Protein AF-A0A535XXQ3-F1 (afdb_monomer)

Secondary structure (DSSP, 8-state):
-------SS-PPP-PPTT-EEEE-S-TTTTT---TTSPPPPHHHHHHHHHHHHHHHHTTT--SEEEEESS--HHHHHHHHH-TTSBHHHHHHHHSPTTEEEEEEE-SSSTT-EEEEEEETT-SSEEEEEEE-TT-BTT--PPPP--PPPPP-EEEEESPTTEEEE-SS--EEEEESS--B--STTTEEEEETTEEEPEEEEEETTTTEEEEEESSPPPTT-EEEEEE-TTSB-TT-PBPPPEEEEEEEPPPEEEEEEEEEEE-SEEEEEEEE-TT--EEEEEEEEESS-EEEEEEEEE--TT--S-EEEE-SSTTTT-EEE--TTEEE-

Solvent-accessible surface area (backbone atoms only — not comparable to full-atom values): 17678 Å² total; per-residue (Å²): 126,77,68,80,77,87,61,98,67,92,65,87,88,70,68,45,76,21,34,70,49,74,43,54,62,30,46,60,48,29,19,30,55,63,95,95,53,76,59,46,50,73,70,52,16,53,38,43,37,38,56,66,33,41,56,42,37,34,81,51,33,22,49,34,27,40,29,23,44,51,82,47,63,67,60,54,50,46,55,72,72,39,55,87,46,25,47,43,56,55,51,60,74,66,56,55,90,78,50,49,73,49,80,44,75,32,75,72,43,88,88,24,31,32,38,44,24,32,32,92,89,48,74,32,28,45,31,28,40,37,34,46,45,80,44,36,57,70,55,75,66,82,73,56,81,66,59,83,82,54,40,44,81,76,42,61,35,72,42,74,71,37,64,66,34,37,31,54,49,70,36,33,42,25,37,74,46,55,66,45,59,80,31,61,90,22,50,37,44,24,48,82,94,45,75,52,66,50,50,55,49,74,41,73,94,68,19,30,37,41,39,34,59,77,58,63,48,64,59,63,34,62,35,37,41,40,36,34,50,60,23,18,30,91,89,63,29,44,22,54,69,44,71,46,35,31,23,22,28,65,64,45,79,38,87,75,61,36,42,35,34,33,52,53,45,75,49,55,23,34,34,62,48,95,78,26,50,80,75,44,77,47,76,49,73,38,94,49,66,48,70,36,38,24,38,32,38,29,68,51,46,83,42,77,40,44,29,35,37,22,69,38,72,100,40,46,77,16,33,33,67,70,48,94,60,49,46,83,89

Sequence (329 aa):
GSAQRTYCAGGPITPAPGWVMIYANACYAPGASEPGTTAATSTQALQRVSYYSRKALSPLNASGYFATDHGAAPLVHELLTSSGKTYGAIYAAHVPSGVTVAEYAHQFISGDRVKLGHRSTDPYFTYAFAGDPSRTFGSVGTTPTSGPLPPVVIGRSPAPGSTGQTMTPAVSARFSENVTGVSTGSMVLRRGSTVVAATVSFTSSTSTAVLRPVAPLAPAATYTVALSGRIRDAAGNPLPWTSWSFTTARSESYNPARSLGFAAGTYTGYRFSSTGAVLAKRPYSLTRSSSAPTSKRSAVTGQTGGWYYVTSGVWAGYWIREAPAIVLR

Structure (mmCIF, N/CA/C/O backbone):
data_AF-A0A535XXQ3-F1
#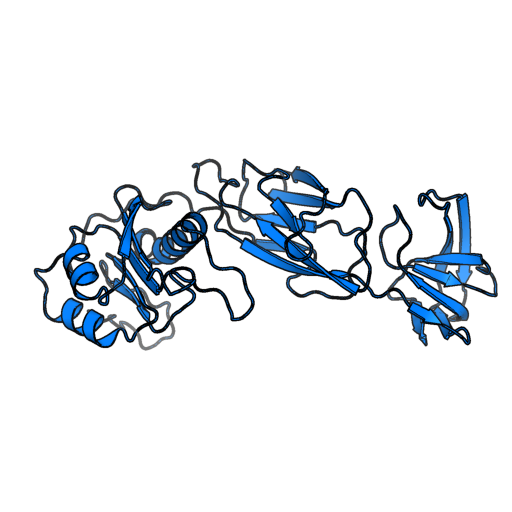
_entry.id   AF-A0A535XXQ3-F1
#
loop_
_atom_site.group_PDB
_atom_site.id
_atom_site.type_symbol
_atom_site.label_atom_id
_atom_site.label_alt_id
_atom_site.label_comp_id
_atom_site.label_asym_id
_atom_site.label_entity_id
_atom_site.label_seq_id
_atom_site.pdbx_PDB_ins_code
_atom_site.Cartn_x
_atom_site.Cartn_y
_atom_site.Cartn_z
_atom_site.occupancy
_atom_site.B_iso_or_equiv
_atom_site.auth_seq_id
_atom_site.auth_comp_id
_atom_site.auth_asym_id
_atom_site.auth_atom_id
_atom_site.pdbx_PDB_model_num
ATOM 1 N N . GLY A 1 1 ? -5.995 10.109 35.122 1.00 39.06 1 GLY A N 1
ATOM 2 C CA . GLY A 1 1 ? -5.357 10.264 36.440 1.00 39.06 1 GLY A CA 1
ATOM 3 C C . GLY A 1 1 ? -3.870 10.033 36.291 1.00 39.06 1 GLY A C 1
ATOM 4 O O . GLY A 1 1 ? -3.494 9.159 35.526 1.00 39.06 1 GLY A O 1
ATOM 5 N N . SER A 1 2 ? -3.078 10.887 36.935 1.00 36.44 2 SER A N 1
ATOM 6 C CA . SER A 1 2 ? -1.609 11.001 36.969 1.00 36.44 2 SER A CA 1
ATOM 7 C C . SER A 1 2 ? -0.780 9.762 36.599 1.00 36.44 2 SER A C 1
ATOM 9 O O . SER A 1 2 ? -0.881 8.718 37.238 1.00 36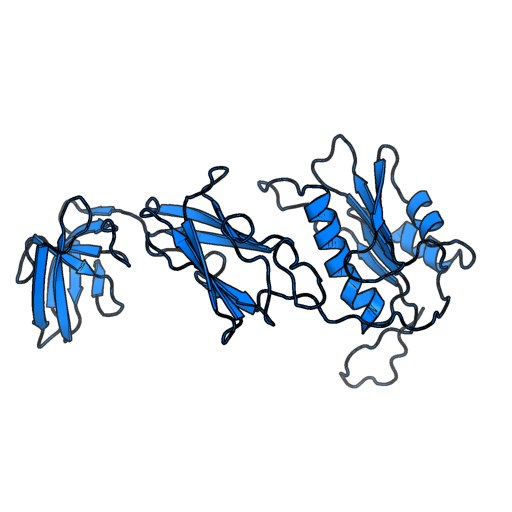.44 2 SER A O 1
ATOM 11 N N . ALA A 1 3 ? 0.145 9.933 35.650 1.00 40.81 3 ALA A N 1
ATOM 12 C CA . ALA A 1 3 ? 1.330 9.088 35.569 1.00 40.81 3 ALA A CA 1
ATOM 13 C C . ALA A 1 3 ? 2.174 9.321 36.830 1.00 40.81 3 ALA A C 1
ATOM 15 O O . ALA A 1 3 ? 2.601 10.448 37.092 1.00 40.81 3 ALA A O 1
ATOM 16 N N . GLN A 1 4 ? 2.414 8.275 37.615 1.00 41.00 4 GLN A N 1
ATOM 17 C CA . GLN A 1 4 ? 3.397 8.336 38.685 1.00 41.00 4 GLN A CA 1
ATOM 18 C C . GLN A 1 4 ? 4.782 8.282 38.028 1.00 41.00 4 GLN A C 1
ATOM 20 O O . GLN A 1 4 ? 5.214 7.243 37.529 1.00 41.00 4 GLN A O 1
ATOM 25 N N . ARG A 1 5 ? 5.479 9.424 37.972 1.00 39.91 5 ARG A N 1
ATOM 26 C CA . ARG A 1 5 ? 6.929 9.422 37.761 1.00 39.91 5 ARG A CA 1
ATOM 27 C C . ARG A 1 5 ? 7.549 8.832 39.018 1.00 39.91 5 ARG A C 1
ATOM 29 O O . ARG A 1 5 ? 7.715 9.552 39.995 1.00 39.91 5 ARG A O 1
ATOM 36 N N . THR A 1 6 ? 7.904 7.553 39.004 1.00 40.38 6 THR A N 1
ATOM 37 C CA . THR A 1 6 ? 8.744 7.026 40.088 1.00 40.38 6 THR A CA 1
ATOM 38 C C . THR A 1 6 ? 10.205 7.441 39.902 1.00 40.38 6 THR A C 1
ATOM 40 O O . THR A 1 6 ? 10.937 7.484 40.878 1.00 40.38 6 THR A O 1
ATOM 43 N N . TYR A 1 7 ? 10.647 7.842 38.700 1.00 42.47 7 TYR A N 1
ATOM 44 C CA . TYR A 1 7 ? 12.046 8.223 38.492 1.00 42.47 7 TYR A CA 1
ATOM 45 C C . TYR A 1 7 ? 12.225 9.342 37.461 1.00 42.47 7 TYR A C 1
ATOM 47 O O . TYR A 1 7 ? 11.727 9.269 36.340 1.00 42.47 7 TYR A O 1
ATOM 55 N N . CYS A 1 8 ? 13.021 10.354 37.816 1.00 42.22 8 CYS A N 1
ATOM 56 C CA . CYS A 1 8 ? 13.561 11.365 36.898 1.00 42.22 8 CYS A CA 1
ATOM 57 C C . CYS A 1 8 ? 14.602 10.799 35.901 1.00 42.22 8 CYS A C 1
ATOM 59 O O . CYS A 1 8 ? 15.239 11.564 35.186 1.00 42.22 8 CYS A O 1
ATOM 61 N N . ALA A 1 9 ? 14.774 9.476 35.828 1.00 44.16 9 ALA A N 1
ATOM 62 C CA . ALA A 1 9 ? 15.776 8.798 35.014 1.00 44.16 9 ALA A CA 1
ATOM 63 C C . ALA A 1 9 ? 15.125 8.056 33.833 1.00 44.16 9 ALA A C 1
ATOM 65 O O . ALA A 1 9 ? 14.888 6.860 33.919 1.00 44.16 9 ALA A O 1
ATOM 66 N N . GLY A 1 10 ? 14.788 8.778 32.757 1.00 47.09 10 GLY A N 1
ATOM 67 C CA . GLY A 1 10 ? 14.738 8.287 31.362 1.00 47.09 10 GLY A CA 1
ATOM 68 C C . GLY A 1 10 ? 14.047 6.957 30.993 1.00 47.09 10 GLY A C 1
ATOM 69 O O . GLY A 1 10 ? 14.287 6.470 29.892 1.00 47.09 10 GLY A O 1
ATOM 70 N N . GLY A 1 11 ? 13.231 6.345 31.854 1.00 54.78 11 GLY A N 1
ATOM 71 C CA . GLY A 1 11 ? 12.594 5.049 31.599 1.00 54.78 11 GLY A CA 1
ATOM 72 C C . GLY A 1 11 ? 11.319 5.129 30.741 1.00 54.78 11 GLY A C 1
ATOM 73 O O . GLY A 1 11 ? 10.750 6.211 30.570 1.00 54.78 11 GLY A O 1
ATOM 74 N N . PRO A 1 12 ? 10.830 3.987 30.214 1.00 56.94 12 PRO A N 1
ATOM 75 C CA . PRO A 1 12 ? 9.569 3.939 29.483 1.00 56.94 12 PRO A CA 1
ATOM 76 C C . PRO A 1 12 ? 8.395 4.371 30.373 1.00 56.94 12 PRO A C 1
ATOM 78 O O . PRO A 1 12 ? 8.208 3.866 31.480 1.00 56.94 12 PRO A O 1
ATOM 81 N N . ILE A 1 13 ? 7.577 5.299 29.871 1.00 57.69 13 ILE A N 1
ATOM 82 C CA . ILE A 1 13 ? 6.347 5.736 30.539 1.00 57.69 13 ILE A CA 1
ATOM 83 C C . ILE A 1 13 ? 5.337 4.589 30.474 1.00 57.69 13 ILE A C 1
ATOM 85 O O . ILE A 1 13 ? 4.902 4.210 29.387 1.00 57.69 13 ILE A O 1
ATOM 89 N N . THR A 1 14 ? 4.946 4.064 31.634 1.00 67.06 14 THR A N 1
ATOM 90 C CA . THR A 1 14 ? 3.854 3.089 31.745 1.00 67.06 14 THR A CA 1
ATOM 91 C C . THR A 1 14 ? 2.615 3.812 32.276 1.00 67.06 14 THR A C 1
ATOM 93 O O . THR A 1 14 ? 2.657 4.327 33.396 1.00 67.06 14 THR A O 1
ATOM 96 N N . PRO A 1 15 ? 1.531 3.930 31.489 1.00 72.44 15 PRO A N 1
ATOM 97 C CA . PRO A 1 15 ? 0.291 4.540 31.957 1.00 72.44 15 PRO A CA 1
ATOM 98 C C . PRO A 1 15 ? -0.311 3.774 33.142 1.00 72.44 15 PRO A C 1
ATOM 100 O O . PRO A 1 15 ? -0.156 2.558 33.247 1.00 72.44 15 PRO A O 1
ATOM 103 N N . ALA A 1 16 ? -1.040 4.476 34.013 1.00 71.94 16 ALA A N 1
ATOM 104 C CA . ALA A 1 16 ? -1.812 3.823 35.067 1.00 71.94 16 ALA A CA 1
ATOM 105 C C . ALA A 1 16 ? -2.885 2.896 34.454 1.00 71.94 16 ALA A C 1
ATOM 107 O O . ALA A 1 16 ? -3.474 3.266 33.435 1.00 71.94 16 ALA A O 1
ATOM 108 N N . PRO A 1 17 ? -3.184 1.729 35.056 1.00 70.88 17 PRO A N 1
ATOM 109 C CA . PRO A 1 17 ? -4.275 0.868 34.606 1.00 70.88 17 PRO A CA 1
ATOM 110 C C . PRO A 1 17 ? -5.587 1.635 34.428 1.00 70.88 17 PRO A C 1
ATOM 112 O O . PRO A 1 17 ? -5.928 2.501 35.233 1.00 70.88 17 PRO A O 1
ATOM 115 N N . GLY A 1 18 ? -6.330 1.320 33.369 1.00 76.00 18 GLY A N 1
ATOM 116 C CA . GLY A 1 18 ? -7.612 1.959 33.092 1.00 76.00 18 GLY A CA 1
ATOM 117 C C . GLY A 1 18 ? -7.506 3.410 32.616 1.00 76.00 18 GLY A C 1
ATOM 118 O O . GLY A 1 18 ? -8.516 4.112 32.619 1.00 76.00 18 GLY A O 1
ATOM 119 N N . TRP A 1 19 ? -6.331 3.871 32.180 1.00 84.56 19 TRP A N 1
ATOM 120 C CA . TRP A 1 19 ? -6.175 5.161 31.503 1.00 84.56 19 TRP A CA 1
ATOM 121 C C . TRP A 1 19 ? -7.026 5.262 30.226 1.00 84.56 19 TRP A C 1
ATOM 123 O O . TRP A 1 19 ? -7.498 4.262 29.692 1.00 84.56 19 TRP A O 1
ATOM 133 N N . VAL A 1 20 ? -7.216 6.479 29.718 1.00 88.56 20 VAL A N 1
ATOM 134 C CA . VAL A 1 20 ? -7.936 6.731 28.462 1.00 88.56 20 VAL A CA 1
ATOM 135 C C . VAL A 1 20 ? -6.992 7.375 27.460 1.00 88.56 20 VAL A C 1
ATOM 137 O O . VAL A 1 20 ? -6.312 8.349 27.787 1.00 88.56 20 VAL A O 1
ATOM 140 N N . MET A 1 21 ? -6.962 6.843 26.239 1.00 89.31 21 MET A N 1
ATOM 141 C CA . MET A 1 21 ? -6.267 7.460 25.112 1.00 89.31 21 MET A CA 1
ATOM 142 C C . MET A 1 21 ? -7.197 8.457 24.431 1.00 89.31 21 MET A C 1
ATOM 144 O O . MET A 1 21 ? -8.311 8.103 24.053 1.00 89.31 21 MET A O 1
ATOM 148 N N . ILE A 1 22 ? -6.729 9.685 24.223 1.00 89.38 22 ILE A N 1
ATOM 149 C CA . ILE A 1 22 ? -7.468 10.699 23.471 1.00 89.38 22 ILE A CA 1
ATOM 150 C C . ILE A 1 22 ? -6.572 11.203 22.351 1.00 89.38 22 ILE A C 1
ATOM 152 O O . ILE A 1 22 ? -5.487 11.731 22.592 1.00 89.38 22 ILE A O 1
ATOM 156 N N . TYR A 1 23 ? -7.032 11.031 21.120 1.00 86.06 23 TYR A N 1
ATOM 157 C CA . TYR A 1 23 ? -6.383 11.529 19.921 1.00 86.06 23 TYR A CA 1
ATOM 158 C C . TYR A 1 23 ? -7.165 12.756 19.428 1.00 86.06 23 TYR A C 1
ATOM 160 O O . TYR A 1 23 ? -8.232 12.630 18.829 1.00 86.06 23 TYR A O 1
ATOM 168 N N . ALA A 1 24 ? -6.678 13.946 19.782 1.00 82.50 24 ALA A N 1
ATOM 169 C CA . ALA A 1 24 ? -7.366 15.223 19.574 1.00 82.50 24 ALA A CA 1
ATOM 170 C C . ALA A 1 24 ? -6.881 15.956 18.317 1.00 82.50 24 ALA A C 1
ATOM 172 O O . ALA A 1 24 ? -5.721 15.801 17.934 1.00 82.50 24 ALA A O 1
ATOM 173 N N . ASN A 1 25 ? -7.742 16.798 17.729 1.00 72.44 25 ASN A N 1
ATOM 174 C CA . ASN A 1 25 ? -7.469 17.572 16.506 1.00 72.44 25 ASN A CA 1
ATOM 175 C C . ASN A 1 25 ? -6.889 16.717 15.377 1.00 72.44 25 ASN A C 1
ATOM 177 O O . ASN A 1 25 ? -5.982 17.121 14.646 1.00 72.44 25 ASN A O 1
ATOM 181 N N . ALA A 1 26 ? -7.372 15.486 15.285 1.00 64.12 26 ALA A N 1
ATOM 182 C CA . ALA A 1 26 ? -6.724 14.466 14.502 1.00 64.12 26 ALA A CA 1
ATOM 183 C C . ALA A 1 26 ? -7.667 13.901 13.458 1.00 64.12 26 ALA A C 1
ATOM 185 O O . ALA A 1 26 ? -8.275 12.842 13.632 1.00 64.12 26 ALA A O 1
ATOM 186 N N . CYS A 1 27 ? -7.693 14.588 12.322 1.00 61.78 27 CYS A N 1
ATOM 187 C CA . CYS A 1 27 ? -8.462 14.207 11.147 1.00 61.78 27 CYS A CA 1
ATOM 188 C C . CYS A 1 27 ? -8.214 12.724 10.773 1.00 61.78 27 CYS A C 1
ATOM 190 O O . CYS A 1 27 ? -9.131 11.994 10.409 1.00 61.78 27 CYS A O 1
ATOM 192 N N . TYR A 1 28 ? -6.985 12.226 10.941 1.00 59.50 28 TYR A N 1
ATOM 193 C CA . TYR A 1 28 ? -6.570 10.892 10.490 1.00 59.50 28 TYR A CA 1
ATOM 194 C C . TYR A 1 28 ? -7.169 9.702 11.248 1.00 59.50 28 TYR A C 1
ATOM 196 O O . TYR A 1 28 ? -7.236 8.601 10.696 1.00 59.50 28 TYR A O 1
ATOM 204 N N . ALA A 1 29 ? -7.564 9.879 12.510 1.00 58.31 29 ALA A N 1
ATOM 205 C CA . ALA A 1 29 ? -7.840 8.738 13.380 1.00 58.31 29 ALA A CA 1
ATOM 206 C C . ALA A 1 29 ? -9.150 8.000 13.071 1.00 58.31 29 ALA A C 1
ATOM 208 O O . ALA A 1 29 ? -9.118 6.767 13.063 1.00 58.31 29 ALA A O 1
ATOM 209 N N . PRO A 1 30 ? -10.271 8.676 12.749 1.00 57.09 30 PRO A N 1
ATOM 210 C CA . PRO A 1 30 ? -11.488 7.972 12.372 1.00 57.09 30 PRO A CA 1
ATOM 211 C C . PRO A 1 30 ? -11.552 7.667 10.871 1.00 57.09 30 PRO A C 1
ATOM 213 O O . PRO A 1 30 ? -12.255 6.743 10.476 1.00 57.09 30 PRO A O 1
ATOM 216 N N . GLY A 1 31 ? -10.815 8.390 10.018 1.00 56.69 31 GLY A N 1
ATOM 217 C CA . GLY A 1 31 ? -10.839 8.137 8.577 1.00 56.69 31 GLY A CA 1
ATOM 218 C C . GLY A 1 31 ? -10.600 9.330 7.658 1.00 56.69 31 GLY A C 1
ATOM 219 O O . GLY A 1 31 ? -10.726 9.133 6.448 1.00 56.69 31 GLY A O 1
ATOM 220 N N . ALA A 1 32 ? -10.254 10.528 8.150 1.00 54.66 32 ALA A N 1
ATOM 221 C CA . ALA A 1 32 ? -9.865 11.584 7.224 1.00 54.66 32 ALA A CA 1
ATOM 222 C C . ALA A 1 32 ? -8.536 11.235 6.557 1.00 54.66 32 ALA A C 1
ATOM 224 O O . ALA A 1 32 ? -7.597 10.723 7.172 1.00 54.66 32 ALA A O 1
ATOM 225 N N . SER A 1 33 ? -8.499 11.474 5.260 1.00 56.81 33 SER A N 1
ATOM 226 C CA . SER A 1 33 ? -7.314 11.317 4.437 1.00 56.81 33 SER A CA 1
ATOM 227 C C . SER A 1 33 ? -6.851 12.728 4.020 1.00 56.81 33 SER A C 1
ATOM 229 O O . SER A 1 33 ? -7.614 13.688 4.141 1.00 56.81 33 SER A O 1
ATOM 231 N N . GLU A 1 34 ? -5.593 12.898 3.600 1.00 52.97 34 GLU A N 1
ATOM 232 C CA . GLU A 1 34 ? -5.052 14.216 3.215 1.00 52.97 34 GLU A CA 1
ATOM 233 C C . GLU A 1 34 ? -5.868 14.876 2.080 1.00 52.97 34 GLU A C 1
ATOM 235 O O . GLU A 1 34 ? -6.457 14.164 1.258 1.00 52.97 34 GLU A O 1
ATOM 240 N N . PRO A 1 35 ? -5.900 16.219 1.971 1.00 51.69 35 PRO A N 1
ATOM 241 C CA . PRO A 1 35 ? -6.513 16.893 0.827 1.00 51.69 35 PRO A CA 1
ATOM 242 C C . PRO A 1 35 ? -6.049 16.285 -0.510 1.00 51.69 35 PRO A C 1
ATOM 244 O O . PRO A 1 35 ? -4.854 16.149 -0.758 1.00 51.69 35 PRO A O 1
ATOM 247 N N . GLY A 1 36 ? -6.997 15.889 -1.366 1.00 57.91 36 GLY A N 1
ATOM 248 C CA . GLY A 1 36 ? -6.708 15.226 -2.648 1.00 57.91 36 GLY A CA 1
ATOM 249 C C . GLY A 1 36 ? -6.672 13.693 -2.607 1.00 57.91 36 GLY A C 1
ATOM 250 O O . GLY A 1 36 ? -6.411 13.060 -3.631 1.00 57.91 36 GLY A O 1
ATOM 251 N N . THR A 1 37 ? -6.967 13.071 -1.465 1.00 60.22 37 THR A N 1
ATOM 252 C CA . THR A 1 37 ? -7.090 11.611 -1.346 1.00 60.22 37 THR A CA 1
ATOM 253 C C . THR A 1 37 ? -8.550 11.164 -1.248 1.00 60.22 37 THR A C 1
ATOM 255 O O . THR A 1 37 ? -9.442 11.923 -0.874 1.00 60.22 37 THR A O 1
ATOM 258 N N . THR A 1 38 ? -8.822 9.911 -1.617 1.00 71.38 38 THR A N 1
ATOM 259 C CA . THR A 1 38 ? -10.174 9.351 -1.529 1.00 71.38 38 THR A CA 1
ATOM 260 C C . THR A 1 38 ? -10.596 9.183 -0.067 1.00 71.38 38 THR A C 1
ATOM 262 O O . THR A 1 38 ? -9.841 8.650 0.753 1.00 71.38 38 THR A O 1
ATOM 265 N N . ALA A 1 39 ? -11.824 9.605 0.233 1.00 75.88 39 ALA A N 1
ATOM 266 C CA . ALA A 1 39 ? -12.499 9.367 1.502 1.00 75.88 39 ALA A CA 1
ATOM 267 C C . ALA A 1 39 ? -12.428 7.892 1.929 1.00 75.88 39 ALA A C 1
ATOM 269 O O . ALA A 1 39 ? -12.585 6.985 1.105 1.00 75.88 39 ALA A O 1
ATOM 270 N N . ALA A 1 40 ? -12.207 7.644 3.222 1.00 77.06 40 ALA A N 1
ATOM 271 C CA . ALA A 1 40 ? -12.275 6.294 3.761 1.00 77.06 40 ALA A CA 1
ATOM 272 C C . ALA A 1 40 ? -13.726 5.789 3.749 1.00 77.06 40 ALA A C 1
ATOM 274 O O . ALA A 1 40 ? -14.642 6.461 4.213 1.00 77.06 40 ALA A O 1
ATOM 275 N N . THR A 1 41 ? -13.930 4.565 3.272 1.00 82.88 41 THR A N 1
ATOM 276 C CA . THR A 1 41 ? -15.182 3.825 3.478 1.00 82.88 41 THR A CA 1
ATOM 277 C C . THR A 1 41 ? -15.375 3.489 4.959 1.00 82.88 41 THR A C 1
ATOM 279 O O . THR A 1 41 ? -14.405 3.415 5.718 1.00 82.88 41 THR A O 1
ATOM 282 N N . SER A 1 42 ? -16.609 3.180 5.369 1.00 83.50 42 SER A N 1
ATOM 283 C CA . SER A 1 42 ? -16.920 2.714 6.732 1.00 83.50 42 SER A CA 1
ATOM 284 C C . SER A 1 42 ? -16.063 1.523 7.170 1.00 83.50 42 SER A C 1
ATOM 286 O O . SER A 1 42 ? -15.593 1.465 8.303 1.00 83.50 42 SER A O 1
ATOM 288 N N . THR A 1 43 ? -15.779 0.599 6.249 1.00 82.88 43 THR A N 1
ATOM 289 C CA . THR A 1 43 ? -14.915 -0.560 6.516 1.00 82.88 43 THR A CA 1
ATOM 290 C C . THR A 1 43 ? -13.464 -0.149 6.773 1.00 82.88 43 THR A C 1
ATOM 292 O O . THR A 1 43 ? -12.824 -0.690 7.675 1.00 82.88 43 THR A O 1
ATOM 295 N N . GLN A 1 44 ? -12.934 0.812 6.010 1.00 81.56 44 GLN A N 1
ATOM 296 C CA . GLN A 1 44 ? -11.574 1.324 6.212 1.00 81.56 44 GLN A CA 1
ATOM 297 C C . GLN A 1 44 ? -11.457 2.101 7.526 1.00 81.56 44 GLN A C 1
ATOM 299 O O . GLN A 1 44 ? -10.479 1.923 8.249 1.00 81.56 44 GLN A O 1
ATOM 304 N N . ALA A 1 45 ? -12.457 2.921 7.848 1.00 85.56 45 ALA A N 1
ATOM 305 C CA . ALA A 1 45 ? -12.541 3.655 9.107 1.00 85.56 45 ALA A CA 1
ATOM 306 C C . ALA A 1 45 ? -12.565 2.707 10.317 1.00 85.56 45 ALA A C 1
ATOM 308 O O . ALA A 1 45 ? -11.732 2.827 11.216 1.00 85.56 45 ALA A O 1
ATOM 309 N N . LEU A 1 46 ? -13.431 1.687 10.287 1.00 87.06 46 LEU A N 1
ATOM 310 C CA . LEU A 1 46 ? -13.515 0.660 11.330 1.00 87.06 46 LEU A CA 1
ATOM 311 C C . LEU A 1 46 ? -12.175 -0.062 11.536 1.00 87.06 46 LEU A C 1
ATOM 313 O O . LEU A 1 46 ? -11.754 -0.262 12.677 1.00 87.06 46 LEU A O 1
ATOM 317 N N . GLN A 1 47 ? -11.491 -0.420 10.445 1.00 83.81 47 GLN A N 1
ATOM 318 C CA . GLN A 1 47 ? -10.167 -1.051 10.493 1.00 83.81 47 GLN A CA 1
ATOM 319 C C . GLN A 1 47 ? -9.113 -0.147 11.134 1.00 83.81 47 GLN A C 1
ATOM 321 O O . GLN A 1 47 ? -8.336 -0.611 11.970 1.00 83.81 47 GLN A O 1
ATOM 326 N N . ARG A 1 48 ? -9.086 1.138 10.764 1.00 84.06 48 ARG A N 1
ATOM 327 C CA . ARG A 1 48 ? -8.130 2.113 11.308 1.00 84.06 48 ARG A CA 1
ATOM 328 C C . ARG A 1 48 ? -8.339 2.326 12.801 1.00 84.06 48 ARG A C 1
ATOM 330 O O . ARG A 1 48 ? -7.394 2.132 13.563 1.00 84.06 48 ARG A O 1
ATOM 337 N N . VAL A 1 49 ? -9.566 2.648 13.217 1.00 88.25 49 VAL A N 1
ATOM 338 C CA . VAL A 1 49 ? -9.877 2.906 14.630 1.00 88.25 49 VAL A CA 1
ATOM 339 C C . VAL A 1 49 ? -9.563 1.683 15.478 1.00 88.25 49 VAL A C 1
ATOM 341 O O . VAL A 1 49 ? -8.796 1.816 16.426 1.00 88.25 49 VAL A O 1
ATOM 344 N N . SER A 1 50 ? -10.043 0.496 15.082 1.00 87.38 50 SER A N 1
ATOM 345 C CA . SER A 1 50 ? -9.762 -0.753 15.810 1.00 87.38 50 SER A CA 1
ATOM 346 C C . SER A 1 50 ? -8.257 -1.003 15.957 1.00 87.38 50 SER A C 1
ATOM 348 O O . SER A 1 50 ? -7.794 -1.520 16.972 1.00 87.38 50 SER A O 1
ATOM 350 N N . TYR A 1 51 ? -7.463 -0.654 14.942 1.00 82.62 51 TYR A N 1
ATOM 351 C CA . TYR A 1 51 ? -6.019 -0.858 14.979 1.00 82.62 51 TYR A CA 1
ATOM 352 C C . TYR A 1 51 ? -5.312 0.128 15.916 1.00 82.62 51 TYR A C 1
ATOM 354 O O . TYR A 1 51 ? -4.456 -0.287 16.702 1.00 82.62 51 TYR A O 1
ATOM 362 N N . TYR A 1 52 ? -5.666 1.414 15.852 1.00 84.88 52 TYR A N 1
ATOM 363 C CA . TYR A 1 52 ? -5.077 2.449 16.705 1.00 84.88 52 TYR A CA 1
ATOM 364 C C . TYR A 1 52 ? -5.430 2.250 18.179 1.00 84.88 52 TYR A C 1
ATOM 366 O O . TYR A 1 52 ? -4.557 2.385 19.040 1.00 84.88 52 TYR A O 1
ATOM 374 N N . SER A 1 53 ? -6.675 1.876 18.473 1.00 87.69 53 SER A N 1
ATOM 375 C CA . SER A 1 53 ? -7.136 1.628 19.838 1.00 87.69 53 SER A CA 1
ATOM 376 C C . SER A 1 53 ? -6.557 0.349 20.433 1.00 87.69 53 SER A C 1
ATOM 378 O O . SER A 1 53 ? -6.293 0.325 21.633 1.00 87.69 53 SER A O 1
ATOM 380 N N . ARG A 1 54 ? -6.279 -0.690 19.627 1.00 82.38 54 ARG A N 1
ATOM 381 C CA . ARG A 1 54 ? -5.829 -2.006 20.123 1.00 82.38 54 ARG A CA 1
ATOM 382 C C . ARG A 1 54 ? -4.667 -1.911 21.104 1.00 82.38 54 ARG A C 1
ATOM 384 O O . ARG A 1 54 ? -4.749 -2.486 22.184 1.00 82.38 54 ARG A O 1
ATOM 391 N N . LYS A 1 55 ? -3.580 -1.219 20.729 1.00 77.44 55 LYS A N 1
ATOM 392 C CA . LYS A 1 55 ? -2.365 -1.142 21.563 1.00 77.44 55 LYS A CA 1
ATOM 393 C C . LYS A 1 55 ? -2.643 -0.437 22.891 1.00 77.44 55 LYS A C 1
ATOM 395 O O . LYS A 1 55 ? -2.079 -0.830 23.906 1.00 77.44 55 LYS A O 1
ATOM 400 N N . ALA A 1 56 ? -3.498 0.583 22.869 1.00 81.88 56 ALA A N 1
ATOM 401 C CA . ALA A 1 56 ? -3.910 1.273 24.079 1.00 81.88 56 ALA A CA 1
ATOM 402 C C . ALA A 1 56 ? -4.759 0.348 24.959 1.00 81.88 56 ALA A C 1
ATOM 404 O O . ALA A 1 56 ? -4.398 0.110 26.105 1.00 81.88 56 ALA A O 1
ATOM 405 N N . LEU A 1 57 ? -5.835 -0.213 24.408 1.00 83.38 57 LEU A N 1
ATOM 406 C CA . LEU A 1 57 ? -6.840 -0.967 25.157 1.00 83.38 57 LEU A CA 1
ATOM 407 C C . LEU A 1 57 ? -6.300 -2.282 25.726 1.00 83.38 57 LEU A C 1
ATOM 409 O O . LEU A 1 57 ? -6.494 -2.562 26.902 1.00 83.38 57 LEU A O 1
ATOM 413 N N . SER A 1 58 ? -5.585 -3.076 24.925 1.00 77.69 58 SER A N 1
ATOM 414 C CA . SER A 1 58 ? -5.214 -4.436 25.325 1.00 77.69 58 SER A CA 1
ATOM 415 C C . SER A 1 58 ? -3.786 -4.544 25.899 1.00 77.69 58 SER A C 1
ATOM 417 O O . SER A 1 58 ? -3.667 -4.807 27.094 1.00 77.69 58 SER A O 1
ATOM 419 N N . PRO A 1 59 ? -2.690 -4.270 25.159 1.00 72.50 59 PRO A N 1
ATOM 420 C CA . PRO A 1 59 ? -1.332 -4.337 25.712 1.00 72.50 59 PRO A CA 1
ATOM 421 C C . PRO A 1 59 ? -1.016 -3.313 26.809 1.00 72.50 59 PRO A C 1
ATOM 423 O O . PRO A 1 59 ? -0.202 -3.594 27.682 1.00 72.50 59 PRO A O 1
ATOM 426 N N . LEU A 1 60 ? -1.599 -2.111 26.742 1.00 75.56 60 LEU A N 1
ATOM 427 C CA . LEU A 1 60 ? -1.338 -1.028 27.701 1.00 75.56 60 LEU A CA 1
ATOM 428 C C . LEU A 1 60 ? -2.467 -0.846 28.723 1.00 75.56 60 LEU A C 1
ATOM 430 O O . LEU A 1 60 ? -2.386 0.062 29.547 1.00 75.56 60 LEU A O 1
ATOM 434 N N . ASN A 1 61 ? -3.500 -1.692 28.683 1.00 77.31 61 ASN A N 1
ATOM 435 C CA . ASN A 1 61 ? -4.607 -1.705 29.638 1.00 77.31 61 ASN A CA 1
ATOM 436 C C . ASN A 1 61 ? -5.357 -0.360 29.769 1.00 77.31 61 ASN A C 1
ATOM 438 O O . ASN A 1 61 ? -5.733 0.050 30.873 1.00 77.31 61 ASN A O 1
ATOM 442 N N . ALA A 1 62 ? -5.543 0.359 28.657 1.00 84.38 62 ALA A N 1
ATOM 443 C CA . ALA A 1 62 ? -6.455 1.498 28.596 1.00 84.38 62 ALA A CA 1
ATOM 444 C C . ALA A 1 62 ? -7.903 1.011 28.724 1.00 84.38 62 ALA A C 1
ATOM 446 O O . ALA A 1 62 ? -8.257 -0.058 28.237 1.00 84.38 62 ALA A O 1
ATOM 447 N N . SER A 1 63 ? -8.763 1.815 29.335 1.00 84.12 63 SER A N 1
ATOM 448 C CA . SER A 1 63 ? -10.195 1.524 29.453 1.00 84.12 63 SER A CA 1
ATOM 449 C C . SER A 1 63 ? -11.037 2.177 28.352 1.00 84.12 63 SER A C 1
ATOM 451 O O . SER A 1 63 ? -12.202 1.825 28.195 1.00 84.12 63 SER A O 1
ATOM 453 N N . GLY A 1 64 ? -10.459 3.095 27.572 1.00 89.62 64 GLY A N 1
ATOM 454 C CA . GLY A 1 64 ? -11.131 3.732 26.443 1.00 89.62 64 GLY A CA 1
ATOM 455 C C . GLY A 1 64 ? -10.161 4.418 25.482 1.00 89.62 64 GLY A C 1
ATOM 456 O O . GLY A 1 64 ? -9.069 4.848 25.865 1.00 89.62 64 GLY A O 1
ATOM 457 N N . TYR A 1 65 ? -10.578 4.531 24.226 1.00 92.19 65 TYR A N 1
ATOM 458 C CA . TYR A 1 65 ? -9.914 5.294 23.175 1.00 92.19 65 TYR A CA 1
ATOM 459 C C . TYR A 1 65 ? -10.926 6.244 22.533 1.00 92.19 65 TYR A C 1
ATOM 461 O O . TYR A 1 65 ? -11.982 5.805 22.080 1.00 92.19 65 TYR A O 1
ATOM 469 N N . PHE A 1 66 ? -10.588 7.527 22.452 1.00 91.88 66 PHE A N 1
ATOM 470 C CA . PHE A 1 66 ? -11.378 8.549 21.771 1.00 91.88 66 PHE A CA 1
ATOM 471 C C . PHE A 1 66 ? -10.547 9.203 20.674 1.00 91.88 66 PHE A C 1
ATOM 473 O O . PHE A 1 66 ? -9.364 9.487 20.868 1.00 91.88 66 PHE A O 1
ATOM 480 N N . ALA A 1 67 ? -11.175 9.485 19.540 1.00 89.00 67 ALA A N 1
ATOM 481 C CA . ALA A 1 67 ? -10.588 10.261 18.460 1.00 89.00 67 ALA A CA 1
ATOM 482 C C . ALA A 1 67 ? -11.563 11.341 17.999 1.00 89.00 67 ALA A C 1
ATOM 484 O O . ALA A 1 67 ? -12.737 11.060 17.764 1.00 89.00 67 ALA A O 1
ATOM 485 N N . THR A 1 68 ? -11.067 12.565 17.871 1.00 83.88 68 THR A N 1
ATOM 486 C CA . THR A 1 68 ? -11.858 13.732 17.478 1.00 83.88 68 THR A CA 1
ATOM 487 C C . THR A 1 68 ? -11.018 14.662 16.612 1.00 83.88 68 THR A C 1
ATOM 489 O O . THR A 1 68 ? -9.855 14.933 16.921 1.00 83.88 68 THR A O 1
ATOM 492 N N . ASP A 1 69 ? -11.597 15.159 15.525 1.00 79.06 69 ASP A N 1
ATOM 493 C CA . ASP A 1 69 ? -11.047 16.263 14.729 1.00 79.06 69 ASP A CA 1
ATOM 494 C C . ASP A 1 69 ? -11.292 17.636 15.382 1.00 79.06 69 ASP A C 1
ATOM 496 O O . ASP A 1 69 ? -10.610 18.609 15.068 1.00 79.06 69 ASP A O 1
ATOM 500 N N . HIS A 1 70 ? -12.220 17.701 16.334 1.00 74.44 70 HIS A N 1
ATOM 501 C CA . HIS A 1 70 ? -12.476 18.855 17.184 1.00 74.44 70 HIS A CA 1
ATOM 502 C C . HIS A 1 70 ? -11.581 18.868 18.429 1.00 74.44 70 HIS A C 1
ATOM 504 O O . HIS A 1 70 ? -10.990 17.853 18.817 1.00 74.44 70 HIS A O 1
ATOM 510 N N . GLY A 1 71 ? -11.546 20.018 19.106 1.00 79.56 71 GLY A N 1
ATOM 511 C CA . GLY A 1 71 ? -10.865 20.160 20.386 1.00 79.56 71 GLY A CA 1
ATOM 512 C C . GLY A 1 71 ? -11.395 19.165 21.421 1.00 79.56 71 GLY A C 1
ATOM 513 O O . GLY A 1 71 ? -12.599 19.040 21.628 1.00 79.56 71 GLY A O 1
ATOM 514 N N . ALA A 1 72 ? -10.487 18.474 22.109 1.00 86.38 72 ALA A N 1
ATOM 515 C CA . ALA A 1 72 ? -10.846 17.468 23.108 1.00 86.38 72 ALA A CA 1
ATOM 516 C C . ALA A 1 72 ? -11.056 18.038 24.521 1.00 86.38 72 ALA A C 1
ATOM 518 O O . ALA A 1 72 ? -11.296 17.273 25.449 1.00 86.38 72 ALA A O 1
ATOM 519 N N . ALA A 1 73 ? -10.952 19.357 24.715 1.00 88.44 73 ALA A N 1
ATOM 520 C CA . ALA A 1 73 ? -11.043 19.961 26.044 1.00 88.44 73 ALA A CA 1
ATOM 521 C C . ALA A 1 73 ? -12.369 19.648 26.773 1.00 88.44 73 ALA A C 1
ATOM 523 O O . ALA A 1 73 ? -12.293 19.239 27.932 1.00 88.44 73 ALA A O 1
ATOM 524 N N . PRO A 1 74 ? -13.556 19.735 26.130 1.00 88.12 74 PRO A N 1
ATOM 525 C CA . PRO A 1 74 ? -14.813 19.363 26.784 1.00 88.12 74 PRO A CA 1
ATOM 526 C C . PRO A 1 74 ? -14.850 17.878 27.168 1.00 88.12 74 PRO A C 1
ATOM 528 O O . PRO A 1 74 ? -15.180 17.541 28.301 1.00 88.12 74 PRO A O 1
ATOM 531 N N . LEU A 1 75 ? -14.377 17.006 26.268 1.00 89.44 75 LEU A N 1
ATOM 532 C CA . LEU A 1 75 ? -14.291 15.563 26.504 1.00 89.44 75 LEU A CA 1
ATOM 533 C C . LEU A 1 75 ? -13.389 15.242 27.702 1.00 89.44 75 LEU A C 1
ATOM 535 O O . LEU A 1 75 ? -13.754 14.447 28.565 1.00 89.44 75 LEU A O 1
ATOM 539 N N . VAL A 1 76 ? -12.212 15.868 27.764 1.00 89.75 76 VAL A N 1
ATOM 540 C CA . VAL A 1 76 ? -11.270 15.713 28.879 1.00 89.75 76 VAL A CA 1
ATOM 541 C C . VAL A 1 76 ? -11.900 16.199 30.179 1.00 89.75 76 VAL A C 1
ATOM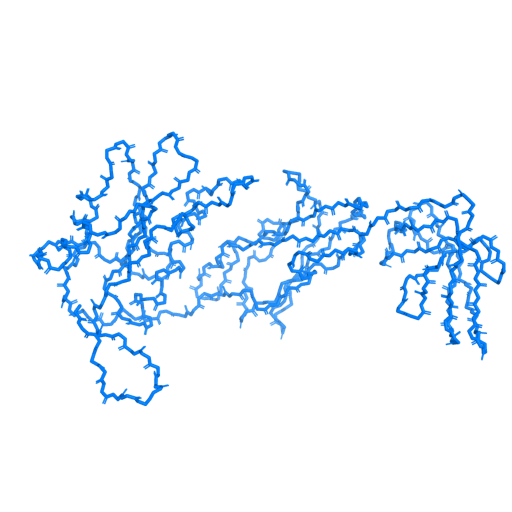 543 O O . VAL A 1 76 ? -11.791 15.510 31.190 1.00 89.75 76 VAL A O 1
ATOM 546 N N . HIS A 1 77 ? -12.562 17.358 30.161 1.00 89.69 77 HIS A N 1
ATOM 547 C CA . HIS A 1 77 ? -13.244 17.885 31.337 1.00 89.69 77 HIS A CA 1
ATOM 548 C C . HIS A 1 77 ? -14.2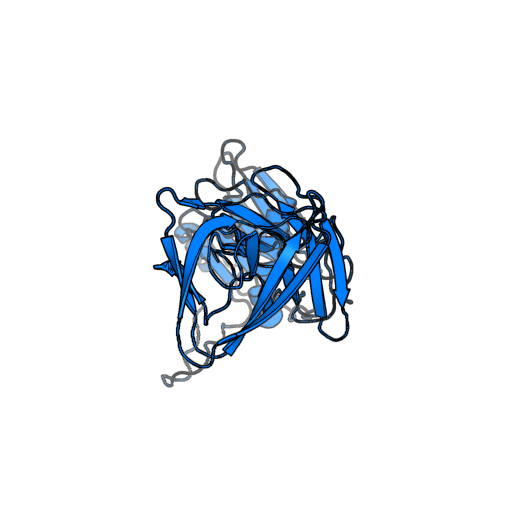89 16.891 31.850 1.00 89.69 77 HIS A C 1
ATOM 550 O O . HIS A 1 77 ? -14.239 16.516 33.017 1.00 89.69 77 HIS A O 1
ATOM 556 N N . GLU A 1 78 ? -15.171 16.396 30.982 1.00 90.00 78 GLU A N 1
ATOM 557 C CA . GLU A 1 78 ? -16.243 15.486 31.388 1.00 90.00 78 GLU A CA 1
ATOM 558 C C . GLU A 1 78 ? -15.721 14.128 31.875 1.00 90.00 78 GLU A C 1
ATOM 560 O O . GLU A 1 78 ? -16.207 13.617 32.883 1.00 90.00 78 GLU A O 1
ATOM 565 N N . LEU A 1 79 ? -14.680 13.576 31.241 1.00 87.81 79 LEU A N 1
ATOM 566 C CA . LEU A 1 79 ? -14.007 12.361 31.722 1.00 87.81 79 LEU A CA 1
ATOM 567 C C . LEU A 1 79 ? -13.452 12.526 33.143 1.00 87.81 79 LEU A C 1
ATOM 569 O O . LEU A 1 79 ? -13.476 11.578 33.924 1.00 87.81 79 LEU A O 1
ATOM 573 N N . LEU A 1 80 ? -12.939 13.713 33.479 1.00 85.94 80 LEU A N 1
ATOM 574 C CA . LEU A 1 80 ? -12.331 13.988 34.782 1.00 85.94 80 LEU A CA 1
ATOM 575 C C . LEU A 1 80 ? -13.350 14.368 35.862 1.00 85.94 80 LEU A C 1
ATOM 577 O O . LEU A 1 80 ? -13.082 14.123 37.037 1.00 85.94 80 LEU A O 1
ATOM 581 N N . THR A 1 81 ? -14.490 14.958 35.497 1.00 87.50 81 THR A N 1
ATOM 582 C CA . THR A 1 81 ? -15.489 15.456 36.460 1.00 87.50 81 THR A CA 1
ATOM 583 C C . THR A 1 81 ? -16.712 14.555 36.615 1.00 87.50 81 THR A C 1
ATOM 585 O O . THR A 1 81 ? -17.414 14.665 37.616 1.00 87.50 81 THR A O 1
ATOM 588 N N . SER A 1 82 ? -16.969 13.638 35.676 1.00 85.56 82 SER A N 1
ATOM 589 C CA . SER A 1 82 ? -18.170 12.789 35.661 1.00 85.56 82 SER A CA 1
ATOM 590 C C . SER A 1 82 ? -17.849 11.302 35.851 1.00 85.56 82 SER A C 1
ATOM 592 O O . SER A 1 82 ? -18.139 10.479 34.985 1.00 85.56 82 SER A O 1
ATOM 594 N N . SER A 1 83 ? -17.289 10.931 37.007 1.00 71.75 83 SER A N 1
ATOM 595 C CA . SER A 1 83 ? -16.840 9.555 37.308 1.00 71.75 83 SER A CA 1
ATOM 596 C C . SER A 1 83 ? -17.924 8.469 37.189 1.00 71.75 83 SER A C 1
ATOM 598 O O . SER A 1 83 ? -17.599 7.306 36.966 1.00 71.75 83 SER A O 1
ATOM 600 N N . GLY A 1 84 ? -19.207 8.828 37.303 1.00 82.81 84 GLY A N 1
ATOM 601 C CA . GLY A 1 84 ? -20.335 7.901 37.151 1.00 82.81 84 GLY A CA 1
ATOM 602 C C . GLY A 1 84 ? -20.854 7.727 35.719 1.00 82.81 84 GLY A C 1
ATOM 603 O O . GLY A 1 84 ? -21.684 6.852 35.483 1.00 82.81 84 GLY A O 1
ATOM 604 N N . LYS A 1 85 ? -20.408 8.541 34.752 1.00 90.81 85 LYS A N 1
ATOM 605 C CA . LYS A 1 85 ? -20.878 8.437 33.364 1.00 90.81 85 LYS A CA 1
ATOM 606 C C . LYS A 1 85 ? -20.112 7.355 32.612 1.00 90.81 85 LYS A C 1
ATOM 608 O O . LYS A 1 85 ? -18.889 7.246 32.709 1.00 90.81 85 LYS A O 1
ATOM 613 N N . THR A 1 86 ? -20.843 6.570 31.825 1.00 93.25 86 THR A N 1
ATOM 614 C CA . THR A 1 86 ? -20.240 5.557 30.958 1.00 93.25 86 THR A CA 1
ATOM 615 C C . THR A 1 86 ? -19.560 6.208 29.758 1.00 93.25 86 THR A C 1
ATOM 617 O O . THR A 1 86 ? -19.975 7.274 29.298 1.00 93.25 86 THR A O 1
ATOM 620 N N . TYR A 1 87 ? -18.547 5.560 29.188 1.00 92.12 87 TYR A N 1
ATOM 621 C CA . TYR A 1 87 ? -17.885 6.056 27.984 1.00 92.12 87 TYR A CA 1
ATOM 622 C C . TYR A 1 87 ? -18.837 6.198 26.803 1.00 92.12 87 TYR A C 1
ATOM 624 O O . TYR A 1 87 ? -18.697 7.131 26.018 1.00 92.12 87 TYR A O 1
ATOM 632 N N . GLY A 1 88 ? -19.840 5.324 26.695 1.00 91.25 88 GLY A N 1
ATOM 633 C CA . GLY A 1 88 ? -20.892 5.446 25.696 1.00 91.25 88 GLY A CA 1
ATOM 634 C C . GLY A 1 88 ? -21.713 6.725 25.862 1.00 91.25 88 GLY A C 1
ATOM 635 O O . GLY A 1 88 ? -21.997 7.377 24.857 1.00 91.25 88 GLY A O 1
ATOM 636 N N . ALA A 1 89 ? -22.053 7.093 27.101 1.00 92.88 89 ALA A N 1
ATOM 637 C CA . ALA A 1 89 ? -22.777 8.326 27.408 1.00 92.88 89 ALA A CA 1
ATOM 638 C C . ALA A 1 89 ? -21.904 9.569 27.187 1.00 92.88 89 ALA A C 1
ATOM 640 O O . ALA A 1 89 ? -22.353 10.521 26.555 1.00 92.88 89 ALA A O 1
ATOM 641 N N . ILE A 1 90 ? -20.643 9.533 27.633 1.00 92.06 90 ILE A N 1
ATOM 642 C CA . ILE A 1 90 ? -19.675 10.617 27.411 1.00 92.06 90 ILE A CA 1
ATOM 643 C C . ILE A 1 90 ? -19.460 10.831 25.912 1.00 92.06 90 ILE A C 1
ATOM 645 O O . ILE A 1 90 ? -19.532 11.963 25.445 1.00 92.06 90 ILE A O 1
ATOM 649 N N . TYR A 1 91 ? -19.249 9.760 25.141 1.00 91.38 91 TYR A N 1
ATOM 650 C CA . TYR A 1 91 ? -19.120 9.847 23.689 1.00 91.38 91 TYR A CA 1
ATOM 651 C C . TYR A 1 91 ? -20.353 10.507 23.071 1.00 91.38 91 TYR A C 1
ATOM 653 O O . TYR A 1 91 ? -20.209 11.482 22.345 1.00 91.38 91 TYR A O 1
ATOM 661 N N . ALA A 1 92 ? -21.556 10.022 23.398 1.00 90.75 92 ALA A N 1
ATOM 662 C CA . ALA A 1 92 ? -22.804 10.553 22.852 1.00 90.75 92 ALA A CA 1
ATOM 663 C C . ALA A 1 92 ? -23.015 12.042 23.174 1.00 90.75 92 ALA A C 1
ATOM 665 O O . ALA A 1 92 ? -23.457 12.782 22.302 1.00 90.75 92 ALA A O 1
ATOM 666 N N . ALA A 1 93 ? -22.650 12.494 24.378 1.00 90.38 93 ALA A N 1
ATOM 667 C CA . ALA A 1 93 ? -22.750 13.899 24.781 1.00 90.38 93 ALA A CA 1
ATOM 668 C C . ALA A 1 93 ? -21.824 14.832 23.981 1.00 90.38 93 ALA A C 1
ATOM 670 O O . ALA A 1 93 ? -22.102 16.023 23.860 1.00 90.38 93 ALA A O 1
ATOM 671 N N . HIS A 1 94 ? -20.740 14.292 23.421 1.00 88.38 94 HIS A N 1
ATOM 672 C CA . HIS A 1 94 ? -19.747 15.059 22.672 1.00 88.38 94 HIS A CA 1
ATOM 673 C C . HIS A 1 94 ? -19.834 14.876 21.159 1.00 88.38 94 HIS A C 1
ATOM 675 O O . HIS A 1 94 ? -19.059 15.498 20.432 1.00 88.38 94 HIS A O 1
ATOM 681 N N . VAL A 1 95 ? -20.763 14.050 20.672 1.00 86.94 95 VAL A N 1
ATOM 682 C CA . VAL A 1 95 ? -21.071 13.961 19.244 1.00 86.94 95 VAL A CA 1
ATOM 683 C C . VAL A 1 95 ? -21.716 15.289 18.819 1.00 86.94 95 VAL A C 1
ATOM 685 O O . VAL A 1 95 ? -22.780 15.638 19.332 1.00 86.94 95 VAL A O 1
ATOM 688 N N . PRO A 1 96 ? -21.104 16.055 17.895 1.00 83.06 96 PRO A N 1
ATOM 689 C CA . PRO A 1 96 ? -21.673 17.318 17.440 1.00 83.06 96 PRO A CA 1
ATOM 690 C C . PRO A 1 96 ? -23.043 17.147 16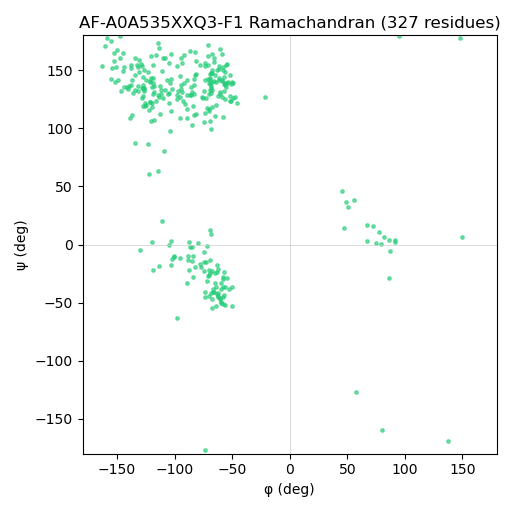.777 1.00 83.06 96 PRO A C 1
ATOM 692 O O . PRO A 1 96 ? -23.318 16.130 16.138 1.00 83.06 96 PRO A O 1
ATOM 695 N N . SER A 1 97 ? -23.865 18.198 16.820 1.00 85.25 97 SER A N 1
ATOM 696 C CA . SER A 1 97 ? -25.118 18.233 16.059 1.00 85.25 97 SER A CA 1
ATOM 697 C C . SER A 1 97 ? -24.876 17.952 14.565 1.00 85.25 97 SER A C 1
ATOM 699 O O . SER A 1 97 ? -23.876 18.391 13.984 1.00 85.25 97 SER A O 1
ATOM 701 N N . GLY A 1 98 ? -25.776 17.177 13.953 1.00 85.44 98 GLY A N 1
ATOM 702 C CA . GLY A 1 98 ? -25.695 16.757 12.549 1.00 85.44 98 GLY A CA 1
ATOM 703 C C . GLY A 1 98 ? -24.741 15.589 12.257 1.00 85.44 98 GLY A C 1
ATOM 704 O O . GLY A 1 98 ? -24.621 15.190 11.099 1.00 85.44 98 GLY A O 1
ATOM 705 N N . VAL A 1 99 ? -24.069 15.022 13.265 1.00 87.06 99 VAL A N 1
ATOM 706 C CA . VAL A 1 99 ? -23.245 13.810 13.120 1.00 87.06 99 VAL A CA 1
ATOM 707 C C . VAL A 1 99 ? -24.098 12.565 13.365 1.00 87.06 99 VAL A C 1
ATOM 709 O O . VAL A 1 99 ? -24.748 12.435 14.399 1.00 87.06 99 VAL A O 1
ATOM 712 N N . THR A 1 100 ? -24.056 11.615 12.433 1.00 89.88 100 THR A N 1
ATOM 713 C CA . THR A 1 100 ? -24.646 10.280 12.602 1.00 89.88 100 THR A CA 1
ATOM 714 C C . THR A 1 100 ? -23.582 9.313 13.102 1.00 89.88 100 THR A C 1
ATOM 716 O O . THR A 1 100 ? -22.456 9.325 12.607 1.00 89.88 100 THR A O 1
ATOM 719 N N . VAL A 1 101 ? -23.929 8.459 14.065 1.00 91.25 101 VAL A N 1
ATOM 720 C CA . VAL A 1 101 ? -23.011 7.468 14.640 1.00 91.25 101 VAL A CA 1
ATOM 721 C C . VAL A 1 101 ? -23.421 6.065 14.216 1.00 91.25 101 VAL A C 1
ATOM 723 O O . VAL A 1 101 ? -24.547 5.642 14.461 1.00 91.25 101 VAL A O 1
ATOM 726 N N . ALA A 1 102 ? -22.482 5.323 13.640 1.00 92.12 102 ALA A N 1
ATOM 727 C CA . ALA A 1 102 ? -22.601 3.886 13.435 1.00 92.12 102 ALA A CA 1
ATOM 728 C C . ALA A 1 102 ? -21.759 3.131 14.471 1.00 92.12 102 ALA A C 1
ATOM 730 O O . ALA A 1 102 ? -20.651 3.555 14.807 1.00 92.12 102 ALA A O 1
ATOM 731 N N . GLU A 1 103 ? -22.264 2.000 14.958 1.00 94.50 103 GLU A N 1
ATOM 732 C CA . GLU A 1 103 ? -21.584 1.168 15.950 1.00 94.50 103 GLU A CA 1
ATOM 733 C C . GLU A 1 103 ? -21.279 -0.227 15.395 1.00 94.50 103 GLU A C 1
ATOM 735 O O . GLU A 1 103 ? -22.119 -0.868 14.765 1.00 94.50 103 GLU A O 1
ATOM 740 N N . TYR A 1 104 ? -20.071 -0.710 15.666 1.00 93.81 104 TYR A N 1
ATOM 741 C CA . TYR A 1 104 ? -19.537 -1.976 15.182 1.00 93.81 104 TYR A CA 1
ATOM 742 C C . TYR A 1 104 ? -18.866 -2.744 16.325 1.00 93.81 104 TYR A C 1
ATOM 744 O O . TYR A 1 104 ? -18.470 -2.163 17.336 1.00 93.81 104 TYR A O 1
ATOM 752 N N . ALA A 1 105 ? -18.690 -4.055 16.158 1.00 91.25 105 ALA A N 1
ATOM 753 C CA . ALA A 1 105 ? -17.811 -4.824 17.037 1.00 91.25 105 ALA A CA 1
ATOM 754 C C . ALA A 1 105 ? -16.344 -4.427 16.800 1.00 91.25 105 ALA A C 1
ATOM 756 O O . ALA A 1 105 ? -15.946 -4.172 15.657 1.00 91.25 105 ALA A O 1
ATOM 757 N N . HIS A 1 106 ? -15.536 -4.390 17.860 1.00 90.62 106 HIS A N 1
ATOM 758 C CA . HIS A 1 106 ? -14.105 -4.133 17.739 1.00 90.62 106 HIS A CA 1
ATOM 759 C C . HIS A 1 106 ? -13.408 -5.305 17.037 1.00 90.62 106 HIS A C 1
ATOM 761 O O . HIS A 1 106 ? -13.587 -6.465 17.400 1.00 90.62 106 HIS A O 1
ATOM 767 N N . GLN A 1 107 ? -12.591 -5.016 16.021 1.00 84.06 107 GLN A N 1
ATOM 768 C CA . GLN A 1 107 ? -12.055 -6.063 15.137 1.00 84.06 107 GLN A CA 1
ATOM 769 C C . GLN A 1 107 ? -10.971 -6.949 15.767 1.00 84.06 107 GLN A C 1
ATOM 771 O O . GLN A 1 107 ? -10.647 -7.987 15.197 1.00 84.06 107 GLN A O 1
ATOM 776 N N . PHE A 1 108 ? -10.401 -6.533 16.902 1.00 79.38 108 PHE A N 1
ATOM 777 C CA . PHE A 1 108 ? -9.253 -7.202 17.536 1.00 79.38 108 PHE A CA 1
ATOM 778 C C . PHE A 1 108 ? -9.429 -7.494 19.032 1.00 79.38 108 PHE A C 1
ATOM 780 O O . PHE A 1 108 ? -8.529 -8.054 19.648 1.00 79.38 108 PHE A O 1
ATOM 787 N N . ILE A 1 109 ? -10.524 -7.045 19.649 1.00 82.69 109 ILE A N 1
ATOM 788 C CA . ILE A 1 109 ? -10.745 -7.172 21.097 1.00 82.69 109 ILE A CA 1
ATOM 789 C C . ILE A 1 109 ? -12.192 -7.605 21.266 1.00 82.69 109 ILE A C 1
ATOM 791 O O . ILE A 1 109 ? -13.105 -6.861 20.922 1.00 82.69 109 ILE A O 1
ATOM 795 N N . SER A 1 110 ? -12.390 -8.840 21.720 1.00 81.62 110 SER A N 1
ATOM 796 C CA . SER A 1 110 ? -13.730 -9.386 21.925 1.00 81.62 110 SER A CA 1
ATOM 797 C C . SER A 1 110 ? -14.460 -8.605 23.021 1.00 81.62 110 SER A C 1
ATOM 799 O O . SER A 1 110 ? -13.852 -8.243 24.024 1.00 81.62 110 SER A O 1
ATOM 801 N N . GLY A 1 111 ? -15.752 -8.340 22.824 1.00 83.12 111 GLY A N 1
ATOM 802 C CA . GLY A 1 111 ? -16.588 -7.567 23.753 1.00 83.12 111 GLY A CA 1
ATOM 803 C C . GLY A 1 111 ? -16.531 -6.048 23.555 1.00 83.12 111 GLY A C 1
ATOM 804 O O . GLY A 1 111 ? -17.538 -5.376 23.772 1.00 83.12 111 GLY A O 1
ATOM 805 N N . ASP A 1 112 ? -15.418 -5.511 23.053 1.00 90.25 112 ASP A N 1
ATOM 806 C CA . ASP A 1 112 ? -15.289 -4.078 22.786 1.00 90.25 112 ASP A CA 1
ATOM 807 C C . ASP A 1 112 ? -16.094 -3.641 21.551 1.00 90.25 112 ASP A C 1
ATOM 809 O O . ASP A 1 112 ? -16.381 -4.408 20.619 1.00 90.25 112 ASP A O 1
ATOM 813 N N . ARG A 1 113 ? -16.438 -2.353 21.519 1.00 94.88 113 ARG A N 1
ATOM 814 C CA . ARG A 1 113 ? -17.199 -1.710 20.443 1.00 94.88 113 ARG A CA 1
ATOM 815 C C . ARG A 1 113 ? -16.379 -0.609 19.792 1.00 94.88 113 ARG A C 1
ATOM 817 O O . ARG A 1 113 ? -15.498 -0.027 20.417 1.00 94.88 113 ARG A O 1
ATOM 824 N N . VAL A 1 114 ? -16.693 -0.313 18.535 1.00 94.06 114 VAL A N 1
ATOM 825 C CA . VAL A 1 114 ? -16.193 0.856 17.807 1.00 94.06 114 VAL A CA 1
ATOM 826 C C . VAL A 1 114 ? -17.378 1.693 17.357 1.00 94.06 114 VAL A C 1
ATOM 828 O O . VAL A 1 114 ? -18.244 1.202 16.637 1.00 94.06 114 VAL A O 1
ATOM 831 N N . LYS A 1 115 ? -17.404 2.962 17.757 1.00 93.81 115 LYS A N 1
ATOM 832 C CA . LYS A 1 115 ? -18.382 3.958 17.309 1.00 93.81 115 LYS A CA 1
ATOM 833 C C . LYS A 1 115 ? -17.706 4.905 16.332 1.00 93.81 115 LYS A C 1
ATOM 835 O O . LYS A 1 115 ? -16.633 5.415 16.642 1.00 93.81 115 LYS A O 1
ATOM 840 N N . LEU A 1 116 ? -18.318 5.123 15.173 1.00 91.56 116 LEU A N 1
ATOM 841 C CA . LEU A 1 116 ? -17.835 6.015 14.121 1.00 91.56 116 LEU A CA 1
ATOM 842 C C . LEU A 1 116 ? -18.900 7.068 13.816 1.00 91.56 116 LEU A C 1
ATOM 844 O O . LEU A 1 116 ? -19.983 6.735 13.341 1.00 91.56 116 LEU A O 1
ATOM 848 N N . GLY A 1 117 ? -18.567 8.323 14.082 1.00 89.56 117 GLY A N 1
ATOM 849 C CA . GLY A 1 117 ? -19.348 9.513 13.793 1.00 89.56 117 GLY A CA 1
ATOM 850 C C . GLY A 1 117 ? -18.956 10.120 12.449 1.00 89.56 117 GLY A C 1
ATOM 851 O O . GLY A 1 117 ? -17.771 10.315 12.162 1.00 89.56 117 GLY A O 1
ATOM 852 N N . HIS A 1 118 ? -19.961 10.413 11.632 1.00 86.44 118 HIS A N 1
ATOM 853 C CA . HIS A 1 118 ? -19.838 10.987 10.295 1.00 86.44 118 HIS A CA 1
ATOM 854 C C . HIS A 1 118 ? -20.950 12.017 10.052 1.00 86.44 118 HIS A C 1
ATOM 856 O O . HIS A 1 118 ? -22.108 11.760 10.389 1.00 86.44 118 HIS A O 1
ATOM 862 N N . ARG A 1 119 ? -20.626 13.184 9.478 1.00 84.50 119 ARG A N 1
ATOM 863 C CA . ARG A 1 119 ? -21.643 14.095 8.922 1.00 84.50 119 ARG A CA 1
ATOM 864 C C . ARG A 1 119 ? -21.850 13.770 7.454 1.00 84.50 119 ARG A C 1
ATOM 866 O O . ARG A 1 119 ? -20.877 13.621 6.728 1.00 84.50 119 ARG A O 1
ATOM 873 N N . SER A 1 120 ? -23.093 13.778 6.984 1.00 76.38 120 SER A N 1
ATOM 874 C CA . SER A 1 120 ? -23.411 13.539 5.567 1.00 76.38 120 SER A CA 1
ATOM 875 C C . SER A 1 120 ? -22.723 14.517 4.605 1.00 76.38 120 SER A C 1
ATOM 877 O O . SER A 1 120 ? -22.454 14.158 3.461 1.00 76.38 120 SER A O 1
ATOM 879 N N . THR A 1 121 ? -22.423 15.733 5.067 1.00 76.56 121 THR A N 1
ATOM 880 C CA . THR A 1 121 ? -21.708 16.771 4.312 1.00 76.56 121 THR A CA 1
ATOM 881 C C . THR A 1 121 ? -20.192 16.606 4.325 1.00 76.56 121 THR A C 1
ATOM 883 O O . THR A 1 121 ? -19.520 17.175 3.468 1.00 76.56 121 THR A O 1
ATOM 886 N N . ASP A 1 122 ? -19.645 15.851 5.280 1.00 73.94 122 ASP A N 1
ATOM 887 C CA . ASP A 1 122 ? -18.207 15.661 5.417 1.00 73.94 122 ASP A CA 1
ATOM 888 C C . ASP A 1 122 ? -17.796 14.382 4.683 1.00 73.94 122 ASP A C 1
ATOM 890 O O . ASP A 1 122 ? -18.406 13.334 4.861 1.00 73.94 122 ASP A O 1
ATOM 894 N N . PRO A 1 123 ? -16.730 14.385 3.874 1.00 72.50 123 PRO A N 1
ATOM 895 C CA . PRO A 1 123 ? -16.251 13.156 3.247 1.00 72.50 123 PRO A CA 1
ATOM 896 C C . PRO A 1 123 ? -15.565 12.203 4.245 1.00 72.50 123 PRO A C 1
ATOM 898 O O . PRO A 1 123 ? -15.117 11.129 3.852 1.00 72.50 123 PRO A O 1
ATOM 901 N N . TYR A 1 124 ? -15.446 12.569 5.526 1.00 78.62 124 TYR A N 1
ATOM 902 C CA . TYR A 1 124 ? -14.599 11.878 6.495 1.00 78.62 124 TYR A CA 1
ATOM 903 C C . TYR A 1 124 ? -15.330 11.554 7.793 1.00 78.62 124 TYR A C 1
ATOM 905 O O . TYR A 1 124 ? -16.180 12.309 8.253 1.00 78.62 124 TYR A O 1
ATOM 913 N N . PHE A 1 125 ? -14.944 10.443 8.417 1.00 84.19 125 PHE A N 1
ATOM 914 C CA . PHE A 1 125 ? -15.310 10.163 9.800 1.00 84.19 125 PHE A CA 1
ATOM 915 C C . PHE A 1 125 ? -14.503 11.092 10.713 1.00 84.19 125 PHE A C 1
ATOM 917 O O . PHE A 1 125 ? -13.273 11.135 10.616 1.00 84.19 125 PHE A O 1
ATOM 924 N N . THR A 1 126 ? -15.193 11.823 11.581 1.00 80.12 126 THR A N 1
ATOM 925 C CA . THR A 1 126 ? -14.631 12.928 12.380 1.00 80.12 126 THR A CA 1
ATOM 926 C C . THR A 1 126 ? -14.602 12.625 13.874 1.00 80.12 126 THR A C 1
ATOM 928 O O . THR A 1 126 ? -13.811 13.204 14.615 1.00 80.12 126 THR A O 1
ATOM 931 N N . TYR A 1 127 ? -15.393 11.644 14.316 1.00 86.31 127 TYR A N 1
ATOM 932 C CA . TYR A 1 127 ? -15.533 11.307 15.728 1.00 86.31 127 TYR A CA 1
ATOM 933 C C . TYR A 1 127 ? -15.504 9.794 15.929 1.00 86.31 127 TYR A C 1
ATOM 935 O O . TYR A 1 127 ? -16.246 9.073 15.272 1.00 86.31 127 TYR A O 1
ATOM 943 N N . ALA A 1 128 ? -14.693 9.269 16.843 1.00 91.38 128 ALA A N 1
ATOM 944 C CA . ALA A 1 128 ? -14.685 7.838 17.128 1.00 91.38 128 ALA A CA 1
ATOM 945 C C . ALA A 1 128 ? -14.439 7.495 18.593 1.00 91.38 128 ALA A C 1
ATOM 947 O O . ALA A 1 128 ? -13.729 8.197 19.311 1.00 91.38 128 ALA A O 1
ATOM 948 N N . PHE A 1 129 ? -15.023 6.375 19.004 1.00 93.75 129 PHE A N 1
ATOM 949 C CA . PHE A 1 129 ? -14.756 5.718 20.275 1.00 93.75 129 PHE A CA 1
ATOM 950 C C . PHE A 1 129 ? -14.417 4.253 20.027 1.00 93.75 129 PHE A C 1
ATOM 952 O O . PHE A 1 129 ? -15.009 3.622 19.150 1.00 93.75 129 PHE A O 1
ATOM 959 N N . ALA A 1 130 ? -13.494 3.716 20.819 1.00 93.69 130 ALA A N 1
ATOM 960 C CA . ALA A 1 130 ? -13.230 2.291 20.904 1.00 93.69 130 ALA A CA 1
ATOM 961 C C . ALA A 1 130 ? -13.019 1.855 22.359 1.00 93.69 130 ALA A C 1
ATOM 963 O O . ALA A 1 130 ? -12.320 2.527 23.123 1.00 93.69 130 ALA A O 1
ATOM 964 N N . GLY A 1 131 ? -13.607 0.718 22.715 1.00 92.31 131 GLY A N 1
ATOM 965 C CA . GLY A 1 131 ? -13.576 0.137 24.056 1.00 92.31 131 GLY A CA 1
ATOM 966 C C . GLY A 1 131 ? -14.948 -0.402 24.453 1.00 92.31 131 GLY A C 1
ATOM 967 O O . GLY A 1 131 ? -15.863 -0.470 23.628 1.00 92.31 131 GLY A O 1
ATOM 968 N N . ASP A 1 132 ? -15.111 -0.743 25.725 1.00 90.88 132 ASP A N 1
ATOM 969 C CA . ASP A 1 132 ? -16.408 -1.109 26.290 1.00 90.88 132 ASP A CA 1
ATOM 970 C C . ASP A 1 132 ? -17.213 0.166 26.629 1.00 90.88 132 ASP A C 1
ATOM 972 O O . ASP A 1 132 ? -16.836 0.922 27.534 1.00 90.88 132 ASP A O 1
ATOM 976 N N . PRO A 1 133 ? -18.330 0.439 25.924 1.00 92.12 133 PRO A N 1
ATOM 977 C CA . PRO A 1 133 ? -19.114 1.652 26.127 1.00 92.12 133 PRO A CA 1
ATOM 978 C C . PRO A 1 133 ? -19.846 1.689 27.474 1.00 92.12 133 PRO A C 1
ATOM 980 O O . PRO A 1 133 ? -20.338 2.755 27.843 1.00 92.12 133 PRO A O 1
ATOM 983 N N . SER A 1 134 ? -19.948 0.567 28.193 1.00 90.94 134 SER A N 1
ATOM 984 C CA . SER A 1 134 ? -20.605 0.485 29.502 1.00 90.94 134 SER A CA 1
ATOM 985 C C . SER A 1 134 ? -19.688 0.874 30.666 1.00 90.94 134 SER A C 1
ATOM 987 O O . SER A 1 134 ? -20.168 1.155 31.763 1.00 90.94 134 SER A O 1
ATOM 989 N N . ARG A 1 135 ? -18.372 0.952 30.435 1.00 87.44 135 ARG A N 1
ATOM 990 C CA . ARG A 1 135 ? -17.393 1.276 31.479 1.00 87.44 135 ARG A CA 1
ATOM 991 C C . ARG A 1 135 ? -17.354 2.760 31.795 1.00 87.44 135 ARG A C 1
ATOM 993 O O . ARG A 1 135 ? -17.655 3.597 30.950 1.00 87.44 135 ARG A O 1
ATOM 1000 N N . THR A 1 136 ? -16.933 3.071 33.014 1.00 87.31 136 THR A N 1
ATOM 1001 C CA . THR A 1 136 ? -16.721 4.435 33.506 1.00 87.31 136 THR A CA 1
ATOM 1002 C C . THR A 1 136 ? -15.232 4.746 33.661 1.00 87.31 136 THR A C 1
ATOM 1004 O O . THR A 1 136 ? -14.391 3.842 33.761 1.00 87.31 136 THR A O 1
ATOM 1007 N N . PHE A 1 137 ? -14.900 6.037 33.705 1.00 80.75 137 PHE A N 1
ATOM 1008 C CA . PHE A 1 137 ? -13.528 6.489 33.917 1.00 80.75 137 PHE A CA 1
ATOM 1009 C C . PHE A 1 137 ? -12.986 6.053 35.284 1.00 80.75 137 PHE A C 1
ATOM 1011 O O . PHE A 1 137 ? -13.610 6.288 36.313 1.00 80.75 137 PHE A O 1
ATOM 1018 N N . GLY A 1 138 ? -11.811 5.415 35.292 1.00 66.31 138 GLY A N 1
ATOM 1019 C CA . GLY A 1 138 ? -11.161 4.920 36.513 1.00 66.31 138 GLY A CA 1
ATOM 1020 C C . GLY A 1 138 ? -11.582 3.515 36.960 1.00 66.31 138 GLY A C 1
ATOM 1021 O O . GLY A 1 138 ? -10.959 2.970 37.869 1.00 66.31 138 GLY A O 1
ATOM 1022 N N . SER A 1 139 ? -12.561 2.881 36.303 1.00 66.00 139 SER A N 1
ATOM 1023 C CA . SER A 1 139 ? -12.888 1.473 36.555 1.00 66.00 139 SER A CA 1
ATOM 1024 C C . SER A 1 139 ? -11.762 0.558 36.054 1.00 66.00 139 SER A C 1
ATOM 1026 O O . SER A 1 139 ? -11.608 0.352 34.843 1.00 66.00 139 SER A O 1
ATOM 1028 N N . VAL A 1 140 ? -10.972 -0.011 36.974 1.00 57.00 140 VAL A N 1
ATOM 1029 C CA . VAL A 1 140 ? -9.992 -1.068 36.670 1.00 57.00 140 VAL A CA 1
ATOM 1030 C C . VAL A 1 140 ? -10.769 -2.353 36.423 1.00 57.00 140 VAL A C 1
ATOM 1032 O O . VAL A 1 140 ? -11.432 -2.880 37.306 1.00 57.00 140 VAL A O 1
ATOM 1035 N N . GLY A 1 141 ? -10.729 -2.833 35.192 1.00 54.47 141 GLY A N 1
ATOM 1036 C CA . GLY A 1 141 ? -11.381 -4.080 34.804 1.00 54.47 141 GLY A CA 1
ATOM 1037 C C . GLY A 1 141 ? -10.332 -5.159 34.673 1.00 54.47 141 GLY A C 1
ATOM 1038 O O . GLY A 1 141 ? -9.143 -4.855 34.555 1.00 54.47 141 GLY A O 1
ATOM 1039 N N . THR A 1 142 ? -10.784 -6.407 34.661 1.00 49.25 142 THR A N 1
ATOM 1040 C CA . THR A 1 142 ? -9.959 -7.549 34.273 1.00 49.25 142 THR A CA 1
ATOM 1041 C C . THR A 1 142 ? -9.272 -7.229 32.952 1.00 49.25 142 THR A C 1
ATOM 1043 O O . THR A 1 142 ? -9.937 -6.819 31.996 1.00 49.25 142 THR A O 1
ATOM 1046 N N . THR A 1 143 ? -7.946 -7.350 32.928 1.00 50.03 143 THR A N 1
ATOM 1047 C CA . THR A 1 143 ? -7.104 -7.102 31.757 1.00 50.03 143 THR A CA 1
ATOM 1048 C C . THR A 1 143 ? -7.741 -7.797 30.551 1.00 50.03 143 THR A C 1
ATOM 1050 O O . THR A 1 143 ? -7.951 -9.013 30.627 1.00 50.03 143 THR A O 1
ATOM 1053 N N . PRO A 1 144 ? -8.089 -7.083 29.463 1.00 51.59 144 PRO A N 1
ATOM 1054 C CA . PRO A 1 144 ? -8.569 -7.747 28.264 1.00 51.59 144 PRO A CA 1
ATOM 1055 C C . PRO A 1 144 ? -7.489 -8.738 27.846 1.00 51.59 144 PRO A C 1
ATOM 1057 O O . PRO A 1 144 ? -6.322 -8.359 27.712 1.00 51.59 144 PRO A O 1
ATOM 1060 N N . THR A 1 145 ? -7.846 -10.011 27.693 1.00 47.12 145 THR A N 1
ATOM 1061 C CA . THR A 1 145 ? -6.900 -11.033 27.248 1.00 47.12 145 THR A CA 1
ATOM 1062 C C . THR A 1 145 ? -6.370 -10.578 25.891 1.00 47.12 145 THR A C 1
ATOM 1064 O O . THR A 1 145 ? -7.126 -10.504 24.923 1.00 47.12 145 THR A O 1
ATOM 1067 N N . SER A 1 146 ? -5.098 -10.167 25.828 1.00 52.09 146 SER A N 1
ATOM 1068 C CA . SER A 1 146 ? -4.508 -9.720 24.569 1.00 52.09 146 SER A CA 1
ATOM 1069 C C . SER A 1 146 ? -4.461 -10.902 23.625 1.00 52.09 146 SER A C 1
ATOM 1071 O O . SER A 1 146 ? -3.676 -11.826 23.822 1.00 52.09 146 SER A O 1
ATOM 1073 N N . GLY A 1 147 ? -5.289 -10.851 22.584 1.00 57.69 147 GLY A N 1
ATOM 1074 C CA . GLY A 1 147 ? -5.124 -11.721 21.432 1.00 57.69 147 GLY A CA 1
ATOM 1075 C C . GLY A 1 147 ? -3.768 -11.484 20.748 1.00 57.69 147 GLY A C 1
ATOM 1076 O O . GLY A 1 147 ? -3.080 -10.494 21.046 1.00 57.69 147 GLY A O 1
ATOM 1077 N N . PRO A 1 148 ? -3.375 -12.376 19.822 1.00 63.22 148 PRO A N 1
ATOM 1078 C CA . PRO A 1 148 ? -2.206 -12.180 18.970 1.00 63.22 148 PRO A CA 1
ATOM 1079 C C . PRO A 1 148 ? -2.252 -10.814 18.275 1.00 63.22 148 PRO A C 1
ATOM 1081 O O . PRO A 1 148 ? -3.329 -10.301 17.958 1.00 63.22 148 PRO A O 1
ATOM 1084 N N . LEU A 1 149 ? -1.089 -10.194 18.062 1.00 70.00 149 LEU A N 1
ATOM 1085 C CA . LEU A 1 149 ? -1.035 -8.928 17.336 1.00 70.00 149 LEU A CA 1
ATOM 1086 C C . LEU A 1 149 ? -1.425 -9.198 15.869 1.00 70.00 149 LEU A C 1
ATOM 1088 O O . LEU A 1 149 ? -0.866 -10.118 15.295 1.00 70.00 149 LEU A O 1
ATOM 1092 N N . PRO A 1 150 ? -2.321 -8.410 15.244 1.00 76.62 150 PRO A N 1
ATOM 1093 C CA . PRO A 1 150 ? -2.564 -8.490 13.815 1.00 76.62 150 PRO A CA 1
ATOM 1094 C C . PRO A 1 150 ? -1.280 -8.313 13.010 1.00 76.62 150 PRO A C 1
ATOM 1096 O O . PRO A 1 150 ? -0.379 -7.569 13.433 1.00 76.62 150 PRO A O 1
ATOM 1099 N N . PRO A 1 151 ? -1.264 -8.864 11.788 1.00 89.75 151 PRO A N 1
ATOM 1100 C CA . PRO A 1 151 ? -0.121 -8.741 10.914 1.00 89.75 151 PRO A CA 1
ATOM 1101 C C . PRO A 1 151 ? 0.082 -7.274 10.533 1.00 89.75 151 PRO A C 1
ATOM 1103 O O . PRO A 1 151 ? -0.871 -6.514 10.343 1.00 89.75 151 PRO A O 1
ATOM 1106 N N . VAL A 1 152 ? 1.340 -6.873 10.373 1.00 86.62 152 VAL A N 1
ATOM 1107 C CA . VAL A 1 152 ? 1.725 -5.545 9.875 1.00 86.62 152 VAL A CA 1
ATOM 1108 C C . VAL A 1 152 ? 2.715 -5.672 8.729 1.00 86.62 152 VAL A C 1
ATOM 1110 O O . VAL A 1 152 ? 3.459 -6.644 8.643 1.00 86.62 152 VAL A O 1
ATOM 1113 N N . VAL A 1 153 ? 2.754 -4.681 7.836 1.00 94.06 153 VAL A N 1
ATOM 1114 C CA . VAL A 1 153 ? 3.750 -4.642 6.755 1.00 94.06 153 VAL A CA 1
ATOM 1115 C C . VAL A 1 153 ? 5.056 -4.053 7.282 1.00 94.06 153 VAL A C 1
ATOM 1117 O O . VAL A 1 153 ? 5.122 -2.852 7.543 1.00 94.06 153 VAL A O 1
ATOM 1120 N N . ILE A 1 154 ? 6.095 -4.882 7.376 1.00 92.12 154 ILE A N 1
ATOM 1121 C CA . ILE A 1 154 ? 7.436 -4.520 7.867 1.00 92.12 154 ILE A CA 1
ATOM 1122 C C . ILE A 1 154 ? 8.459 -4.283 6.748 1.00 92.12 154 ILE A C 1
ATOM 1124 O O . ILE A 1 154 ? 9.554 -3.801 7.013 1.00 92.12 154 ILE A O 1
ATOM 1128 N N . GLY A 1 155 ? 8.129 -4.606 5.495 1.00 89.50 155 GLY A N 1
ATOM 1129 C CA . GLY A 1 155 ? 8.997 -4.345 4.345 1.00 89.50 155 GLY A CA 1
ATOM 1130 C C . GLY A 1 155 ? 8.200 -4.096 3.071 1.00 89.50 155 GLY A C 1
ATOM 1131 O O . GLY A 1 155 ? 7.166 -4.727 2.853 1.00 89.50 155 GLY A O 1
ATOM 1132 N N . ARG A 1 156 ? 8.662 -3.157 2.239 1.00 96.81 156 ARG A N 1
ATOM 1133 C CA . ARG A 1 156 ? 7.989 -2.745 0.997 1.00 96.81 156 ARG A CA 1
ATOM 1134 C C . ARG A 1 156 ? 9.009 -2.534 -0.114 1.00 96.81 156 ARG A C 1
ATOM 1136 O O . ARG A 1 156 ? 10.034 -1.898 0.111 1.00 96.81 156 ARG A O 1
ATOM 1143 N N . SER A 1 157 ? 8.697 -3.029 -1.305 1.00 90.19 157 SER A N 1
ATOM 1144 C CA . SER A 1 157 ? 9.425 -2.711 -2.534 1.00 90.19 157 SER A CA 1
ATOM 1145 C C . SER A 1 157 ? 8.426 -2.555 -3.685 1.00 90.19 157 SER A C 1
ATOM 1147 O O . SER A 1 157 ? 7.530 -3.386 -3.792 1.00 90.19 157 SER A O 1
ATOM 1149 N N . PRO A 1 158 ? 8.515 -1.525 -4.537 1.00 93.62 158 PRO A N 1
ATOM 1150 C CA . PRO A 1 158 ? 9.310 -0.316 -4.344 1.00 93.62 158 PRO A CA 1
ATOM 1151 C C . PRO A 1 158 ? 8.995 0.393 -3.019 1.00 93.62 158 PRO A C 1
ATOM 1153 O O . PRO A 1 158 ? 7.907 0.226 -2.458 1.00 93.62 158 PRO A O 1
ATOM 1156 N N . ALA A 1 159 ? 9.954 1.169 -2.511 1.00 82.31 159 ALA A N 1
ATOM 1157 C CA . ALA A 1 159 ? 9.764 1.934 -1.282 1.00 82.31 159 ALA A CA 1
ATOM 1158 C C . ALA A 1 159 ? 8.650 2.990 -1.459 1.00 82.31 159 ALA A C 1
ATOM 1160 O O . ALA A 1 159 ? 8.463 3.491 -2.576 1.00 82.31 159 ALA A O 1
ATOM 1161 N N . PRO A 1 160 ? 7.916 3.353 -0.389 1.00 91.38 160 PRO A N 1
ATOM 1162 C CA . PRO A 1 160 ? 6.913 4.415 -0.442 1.00 91.38 160 PRO A CA 1
ATOM 1163 C C . PRO A 1 160 ? 7.477 5.715 -1.029 1.00 91.38 160 PRO A C 1
ATOM 1165 O O . PRO A 1 160 ? 8.519 6.191 -0.591 1.00 91.38 160 PRO A O 1
ATOM 1168 N N . GLY A 1 161 ? 6.807 6.265 -2.041 1.00 80.38 161 GLY A N 1
ATOM 1169 C CA . GLY A 1 161 ? 7.196 7.506 -2.716 1.00 80.38 161 GLY A CA 1
ATOM 1170 C C . GLY A 1 161 ? 8.392 7.383 -3.666 1.00 80.38 161 GLY A C 1
ATOM 1171 O O . GLY A 1 161 ? 8.788 8.379 -4.267 1.00 80.38 161 GLY A O 1
ATOM 1172 N N . SER A 1 162 ? 8.970 6.189 -3.840 1.00 75.88 162 SER A N 1
ATOM 1173 C CA . SER A 1 162 ? 10.131 6.009 -4.720 1.00 75.88 162 SER A CA 1
ATOM 1174 C C . SER A 1 162 ? 9.816 6.374 -6.173 1.00 75.88 162 SER A C 1
ATOM 1176 O O . SER A 1 162 ? 8.735 6.093 -6.691 1.00 75.88 162 SER A O 1
ATOM 1178 N N . THR A 1 163 ? 10.776 6.999 -6.850 1.00 80.31 163 THR A N 1
ATOM 1179 C CA . THR A 1 163 ? 10.671 7.413 -8.256 1.00 80.31 163 THR A CA 1
ATOM 1180 C C . THR A 1 163 ? 11.664 6.637 -9.120 1.00 80.31 163 THR A C 1
ATOM 1182 O O . THR A 1 163 ? 12.448 5.833 -8.611 1.00 80.31 163 THR A O 1
ATOM 1185 N N . GLY A 1 164 ? 11.595 6.806 -10.446 1.00 70.00 164 GLY A N 1
ATOM 1186 C CA . GLY A 1 164 ? 12.528 6.154 -11.371 1.00 70.00 164 GLY A CA 1
ATOM 1187 C C . GLY A 1 164 ? 12.391 4.630 -11.435 1.00 70.00 164 GLY A C 1
ATOM 1188 O O . GLY A 1 164 ? 13.294 3.959 -11.927 1.00 70.00 164 GLY A O 1
ATOM 1189 N N . GLN A 1 165 ? 11.279 4.075 -10.947 1.00 79.44 165 GLN A N 1
ATOM 1190 C CA . GLN A 1 165 ? 11.084 2.632 -10.880 1.00 79.44 165 GLN A CA 1
ATOM 1191 C C . GLN A 1 165 ? 10.956 2.025 -12.276 1.00 79.44 165 GLN A C 1
ATOM 1193 O O . GLN A 1 165 ? 10.460 2.653 -13.214 1.00 79.44 165 GLN A O 1
ATOM 1198 N N . THR A 1 166 ? 11.373 0.771 -12.419 1.00 72.94 166 THR A N 1
ATOM 1199 C CA . THR A 1 166 ? 11.129 0.036 -13.662 1.00 72.94 166 THR A CA 1
ATOM 1200 C C . THR A 1 166 ? 9.630 -0.043 -13.965 1.00 72.94 166 THR A C 1
ATOM 1202 O O . THR A 1 166 ? 8.799 -0.078 -13.060 1.00 72.94 166 THR A O 1
ATOM 1205 N N . MET A 1 167 ? 9.285 -0.100 -15.250 1.00 77.69 167 MET A N 1
ATOM 1206 C CA . MET A 1 167 ? 7.913 -0.300 -15.714 1.00 77.69 167 MET A CA 1
ATOM 1207 C C . MET A 1 167 ? 7.419 -1.745 -15.543 1.00 77.69 167 MET A C 1
ATOM 1209 O O . MET A 1 167 ? 6.241 -2.002 -15.731 1.00 77.69 167 MET A O 1
ATOM 1213 N N . THR A 1 168 ? 8.260 -2.696 -15.134 1.00 77.56 168 THR A N 1
ATOM 1214 C CA . THR A 1 168 ? 7.820 -4.054 -14.754 1.00 77.56 168 THR A CA 1
ATOM 1215 C C . THR A 1 168 ? 8.251 -4.369 -13.314 1.00 77.56 168 THR A C 1
ATOM 1217 O O . THR A 1 168 ? 9.083 -5.258 -13.089 1.00 77.56 168 THR A O 1
ATOM 1220 N N . PRO A 1 169 ? 7.782 -3.600 -12.316 1.00 78.19 169 PRO A N 1
ATOM 1221 C CA . PRO A 1 169 ? 8.236 -3.771 -10.946 1.00 78.19 169 PRO A CA 1
ATOM 1222 C C . PRO A 1 169 ? 7.726 -5.097 -10.377 1.00 78.19 169 PRO A C 1
ATOM 1224 O O . PRO A 1 169 ? 6.586 -5.498 -10.610 1.00 78.19 169 PRO A O 1
ATOM 1227 N N . ALA A 1 170 ? 8.569 -5.760 -9.588 1.00 87.19 170 ALA A N 1
ATOM 1228 C CA . ALA A 1 170 ? 8.106 -6.755 -8.634 1.00 87.19 170 ALA A CA 1
ATOM 1229 C C . ALA A 1 170 ? 7.716 -6.004 -7.360 1.00 87.19 170 ALA A C 1
ATOM 1231 O O . ALA A 1 170 ? 8.589 -5.551 -6.621 1.00 87.19 170 ALA A O 1
ATOM 1232 N N . VAL A 1 171 ? 6.417 -5.817 -7.140 1.00 96.19 171 VAL A N 1
ATOM 1233 C CA . VAL A 1 171 ? 5.921 -5.129 -5.950 1.00 96.19 171 VAL A CA 1
ATOM 1234 C C . VAL A 1 171 ? 5.842 -6.142 -4.815 1.00 96.19 171 VAL A C 1
ATOM 1236 O O . VAL A 1 171 ? 5.096 -7.106 -4.924 1.00 96.19 171 VAL A O 1
ATOM 1239 N N . SER A 1 172 ? 6.571 -5.947 -3.722 1.00 97.06 172 SER A N 1
ATOM 1240 C CA . SER A 1 172 ? 6.571 -6.856 -2.576 1.00 97.06 172 SER A CA 1
ATOM 1241 C C . SER A 1 172 ? 6.126 -6.185 -1.282 1.00 97.06 172 SER A C 1
ATOM 1243 O O . SER A 1 172 ? 6.517 -5.050 -0.999 1.00 97.06 172 SER A O 1
ATOM 1245 N N . ALA A 1 173 ? 5.394 -6.934 -0.460 1.00 98.06 173 ALA A N 1
ATOM 1246 C CA . ALA A 1 173 ? 5.076 -6.600 0.923 1.00 98.06 173 ALA A CA 1
ATOM 1247 C C . ALA A 1 173 ? 5.505 -7.755 1.836 1.00 98.06 173 ALA A C 1
ATOM 1249 O O . ALA A 1 173 ? 5.017 -8.875 1.684 1.00 98.06 173 ALA A O 1
ATOM 1250 N N . ARG A 1 174 ? 6.415 -7.485 2.775 1.00 97.94 174 ARG A N 1
ATOM 1251 C CA . ARG A 1 174 ? 6.814 -8.424 3.831 1.00 97.94 174 ARG A CA 1
ATOM 1252 C C . ARG A 1 174 ? 6.011 -8.124 5.087 1.00 97.94 174 ARG A C 1
ATOM 1254 O O . ARG A 1 174 ? 6.004 -6.977 5.540 1.00 97.94 174 ARG A O 1
ATOM 1261 N N . PHE A 1 175 ? 5.363 -9.138 5.637 1.00 97.38 175 PHE A N 1
ATOM 1262 C CA . PHE A 1 175 ? 4.560 -9.041 6.851 1.00 97.38 175 PHE A CA 1
ATOM 1263 C C . PHE A 1 175 ? 5.372 -9.427 8.094 1.00 97.38 175 PHE A C 1
ATOM 1265 O O . PHE A 1 175 ? 6.416 -10.070 7.984 1.00 97.38 175 PHE A O 1
ATOM 1272 N N . SER A 1 176 ? 4.908 -9.003 9.270 1.00 94.38 176 SER A N 1
ATOM 1273 C CA . SER A 1 176 ? 5.480 -9.369 10.576 1.00 94.38 176 SER A CA 1
ATOM 1274 C C . SER A 1 176 ? 5.395 -10.860 10.881 1.00 94.38 176 SER A C 1
ATOM 1276 O O . SER A 1 176 ? 6.175 -11.366 11.680 1.00 94.38 176 SER A O 1
ATOM 1278 N N . GLU A 1 177 ? 4.452 -11.544 10.244 1.00 92.25 177 GLU A N 1
ATOM 1279 C CA . GLU A 1 177 ? 4.123 -12.945 10.455 1.00 92.25 177 GLU A CA 1
ATOM 1280 C C . GLU A 1 177 ? 3.462 -13.528 9.205 1.00 92.25 177 GLU A C 1
ATOM 1282 O O . GLU A 1 177 ? 3.169 -12.808 8.243 1.00 92.25 177 GLU A O 1
ATOM 1287 N N . ASN A 1 178 ? 3.199 -14.834 9.218 1.00 96.44 178 ASN A N 1
ATOM 1288 C CA . ASN A 1 178 ? 2.475 -15.461 8.125 1.00 96.44 178 ASN A CA 1
ATOM 1289 C C . ASN A 1 178 ? 1.004 -15.076 8.099 1.00 96.44 178 ASN A C 1
ATOM 1291 O O . ASN A 1 178 ? 0.334 -14.995 9.122 1.00 96.44 178 ASN A O 1
ATOM 1295 N N . VAL A 1 179 ? 0.503 -14.904 6.879 1.00 97.00 179 VAL A N 1
ATOM 1296 C CA . VAL A 1 179 ? -0.860 -14.461 6.617 1.00 97.00 179 VAL A CA 1
ATOM 1297 C C . VAL A 1 179 ? -1.546 -15.351 5.588 1.00 97.00 179 VAL A C 1
ATOM 1299 O O . VAL A 1 179 ? -0.907 -16.019 4.776 1.00 97.00 179 VAL A O 1
ATOM 1302 N N . THR A 1 180 ? -2.870 -15.318 5.603 1.00 97.31 180 THR A N 1
ATOM 1303 C CA . THR A 1 180 ? -3.774 -15.925 4.627 1.00 97.31 180 THR A CA 1
ATOM 1304 C C . THR A 1 180 ? -4.531 -14.831 3.867 1.00 97.31 180 THR A C 1
ATOM 1306 O O . THR A 1 180 ? -4.457 -13.649 4.209 1.00 97.31 180 THR A O 1
ATOM 1309 N N . GLY A 1 181 ? -5.239 -15.193 2.791 1.00 96.56 181 GLY A N 1
ATOM 1310 C CA . GLY A 1 181 ? -6.090 -14.255 2.044 1.00 96.56 181 GLY A CA 1
ATOM 1311 C C . GLY A 1 181 ? -5.352 -13.302 1.094 1.00 96.56 181 GLY A C 1
ATOM 1312 O O . GLY A 1 181 ? -5.967 -12.374 0.563 1.00 96.56 181 GLY A O 1
ATOM 1313 N N . VAL A 1 182 ? -4.056 -13.515 0.842 1.00 98.19 182 VAL A N 1
ATOM 1314 C CA . VAL A 1 182 ? -3.267 -12.767 -0.154 1.00 98.19 182 VAL A CA 1
ATOM 1315 C C . VAL A 1 182 ? -3.693 -13.174 -1.571 1.00 98.19 182 VAL A C 1
ATOM 1317 O O . VAL A 1 182 ? -3.559 -14.328 -1.961 1.00 98.19 182 VAL A O 1
ATOM 1320 N N . SER A 1 183 ? -4.224 -12.227 -2.344 1.00 97.81 183 SER A N 1
ATOM 1321 C CA . SER A 1 183 ? -4.724 -12.433 -3.711 1.00 97.81 183 SER A CA 1
ATOM 1322 C C . SER A 1 183 ? -4.774 -11.109 -4.483 1.00 97.81 183 SER A C 1
ATOM 1324 O O . SER A 1 183 ? -4.537 -10.041 -3.916 1.00 97.81 183 SER A O 1
ATOM 1326 N N . THR A 1 184 ? -5.160 -11.151 -5.760 1.00 95.94 184 THR A N 1
ATOM 1327 C CA . THR A 1 184 ? -5.415 -9.953 -6.585 1.00 95.94 184 THR A CA 1
ATOM 1328 C C . THR A 1 184 ? -6.576 -9.091 -6.077 1.00 95.94 184 THR A C 1
ATOM 1330 O O . THR A 1 184 ? -6.671 -7.927 -6.450 1.00 95.94 184 THR A O 1
ATOM 1333 N N . GLY A 1 185 ? -7.446 -9.629 -5.213 1.00 93.38 185 GLY A N 1
ATOM 1334 C CA . GLY A 1 185 ? -8.524 -8.877 -4.564 1.00 93.38 185 GLY A CA 1
ATOM 1335 C C . GLY A 1 185 ? -8.120 -8.213 -3.244 1.00 93.38 185 GLY A C 1
ATOM 1336 O O . GLY A 1 185 ? -8.861 -7.374 -2.733 1.00 93.38 185 GLY A O 1
ATOM 1337 N N . SER A 1 186 ? -6.971 -8.584 -2.668 1.00 95.12 186 SER A N 1
ATOM 1338 C CA . SER A 1 186 ? -6.522 -8.090 -1.361 1.00 95.12 186 SER A CA 1
ATOM 1339 C C . SER A 1 186 ? -5.198 -7.329 -1.395 1.00 95.12 186 SER A C 1
ATOM 1341 O O . SER A 1 186 ? -4.988 -6.502 -0.508 1.00 95.12 186 SER A O 1
ATOM 1343 N N . MET A 1 187 ? -4.373 -7.547 -2.424 1.00 97.88 187 MET A N 1
ATOM 1344 C CA . MET A 1 187 ? -3.209 -6.747 -2.806 1.00 97.88 187 MET A CA 1
ATOM 1345 C C . MET A 1 187 ? -3.429 -6.228 -4.229 1.00 97.88 187 MET A C 1
ATOM 1347 O O . MET A 1 187 ? -3.361 -6.988 -5.192 1.00 97.88 187 MET A O 1
ATOM 1351 N N . VAL A 1 188 ? -3.720 -4.934 -4.359 1.00 97.19 188 VAL A N 1
ATOM 1352 C CA . VAL A 1 188 ? -4.168 -4.319 -5.618 1.00 97.19 188 VAL A CA 1
ATOM 1353 C C . VAL A 1 188 ? -3.188 -3.237 -6.050 1.00 97.19 188 VAL A C 1
ATOM 1355 O O . VAL A 1 188 ? -2.794 -2.405 -5.235 1.00 97.19 188 VAL A O 1
ATOM 1358 N N . LEU A 1 189 ? -2.839 -3.209 -7.337 1.00 97.81 189 LEU A N 1
ATOM 1359 C CA . LEU A 1 189 ? -2.096 -2.117 -7.966 1.00 97.81 189 LEU A CA 1
ATOM 1360 C C . LEU A 1 189 ? -3.055 -1.233 -8.772 1.00 97.81 189 LEU A C 1
ATOM 1362 O O . LEU A 1 189 ? -3.882 -1.739 -9.530 1.00 97.81 189 LEU A O 1
ATOM 1366 N N . ARG A 1 190 ? -2.946 0.088 -8.629 1.00 97.31 190 ARG A N 1
ATOM 1367 C CA . ARG A 1 190 ? -3.790 1.068 -9.328 1.00 97.31 190 ARG A CA 1
ATOM 1368 C C . ARG A 1 190 ? -2.973 2.179 -9.969 1.00 97.31 190 ARG A C 1
ATOM 1370 O O . ARG A 1 190 ? -1.921 2.547 -9.454 1.00 97.31 190 ARG A O 1
ATOM 1377 N N . ARG A 1 191 ? -3.511 2.760 -11.042 1.00 94.50 191 ARG A N 1
ATOM 1378 C CA . ARG A 1 191 ? -3.112 4.062 -11.596 1.00 94.50 191 ARG A CA 1
ATOM 1379 C C . ARG A 1 191 ? -4.321 4.989 -11.519 1.00 94.50 191 ARG A C 1
ATOM 1381 O O . ARG A 1 191 ? -5.283 4.798 -12.260 1.00 94.50 191 ARG A O 1
ATOM 1388 N N . GLY A 1 192 ? -4.300 5.952 -10.599 1.00 91.06 192 GLY A N 1
ATOM 1389 C CA . GLY A 1 192 ? -5.512 6.701 -10.252 1.00 91.06 192 GLY A CA 1
ATOM 1390 C C . GLY A 1 192 ? -6.622 5.752 -9.780 1.00 91.06 192 GLY A C 1
ATOM 1391 O O . GLY A 1 192 ? -6.394 4.908 -8.912 1.00 91.06 192 GLY A O 1
ATOM 1392 N N . SER A 1 193 ? -7.809 5.843 -10.381 1.00 87.12 193 SER A N 1
ATOM 1393 C CA . SER A 1 193 ? -8.947 4.958 -10.093 1.00 87.12 193 SER A CA 1
ATOM 1394 C C . SER A 1 193 ? -8.916 3.627 -10.856 1.00 87.12 193 SER A C 1
ATOM 1396 O O . SER A 1 193 ? -9.684 2.725 -10.522 1.00 87.12 193 SER A O 1
ATOM 1398 N N . THR A 1 194 ? -8.022 3.446 -11.829 1.00 91.62 194 THR A N 1
ATOM 1399 C CA . THR A 1 194 ? -7.977 2.238 -12.667 1.00 91.62 194 THR A CA 1
ATOM 1400 C C . THR A 1 194 ? -7.151 1.137 -12.008 1.00 91.62 194 THR A C 1
ATOM 1402 O O . THR A 1 194 ? -6.004 1.362 -11.618 1.00 91.62 194 THR A O 1
ATOM 1405 N N . VAL A 1 195 ? -7.717 -0.069 -11.899 1.00 94.44 195 VAL A N 1
ATOM 1406 C CA . VAL A 1 195 ? -6.988 -1.266 -11.445 1.00 94.44 195 VAL A CA 1
ATOM 1407 C C . VAL A 1 195 ? -6.067 -1.759 -12.557 1.00 94.44 195 VAL A C 1
ATOM 1409 O O . VAL A 1 195 ? -6.484 -1.897 -13.70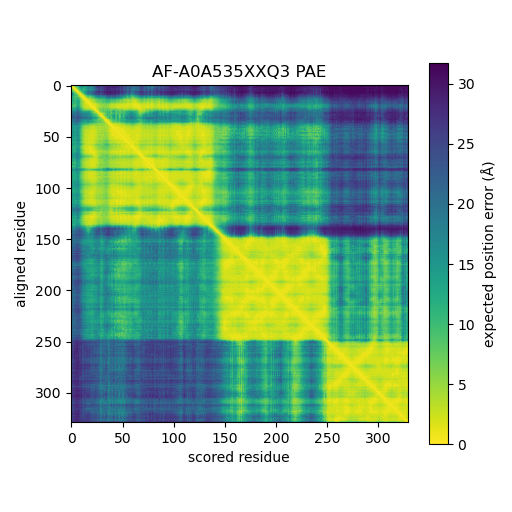4 1.00 94.44 195 VAL A O 1
ATOM 1412 N N . VAL A 1 196 ? -4.814 -2.039 -12.210 1.00 93.50 196 VAL A N 1
ATOM 1413 C CA . VAL A 1 196 ? -3.831 -2.642 -13.111 1.00 93.50 196 VAL A CA 1
ATOM 1414 C C . VAL A 1 196 ? -3.872 -4.154 -12.931 1.00 93.50 196 VAL A C 1
ATOM 1416 O O . VAL A 1 196 ? -3.680 -4.652 -11.822 1.00 93.50 196 VAL A O 1
ATOM 1419 N N . ALA A 1 197 ? -4.102 -4.884 -14.023 1.00 91.25 197 ALA A N 1
ATOM 1420 C CA . ALA A 1 197 ? -4.077 -6.340 -14.006 1.00 91.25 197 ALA A CA 1
ATOM 1421 C C . ALA A 1 197 ? -2.689 -6.858 -13.585 1.00 91.25 197 ALA A C 1
ATOM 1423 O O . ALA A 1 197 ? -1.652 -6.419 -14.095 1.00 91.25 197 ALA A O 1
ATOM 1424 N N . ALA A 1 198 ? -2.672 -7.791 -12.637 1.00 93.81 198 ALA A N 1
ATOM 1425 C CA . ALA A 1 198 ? -1.455 -8.323 -12.043 1.00 93.81 198 ALA A CA 1
ATOM 1426 C C . ALA A 1 198 ? -1.664 -9.756 -11.542 1.00 93.81 198 ALA A C 1
ATOM 1428 O O . ALA A 1 198 ? -2.785 -10.156 -11.235 1.00 93.81 198 ALA A O 1
ATOM 1429 N N . THR A 1 199 ? -0.575 -10.505 -11.405 1.00 94.38 199 THR A N 1
ATOM 1430 C CA . THR A 1 199 ? -0.535 -11.769 -10.659 1.00 94.38 199 THR A CA 1
ATOM 1431 C C . THR A 1 199 ? -0.046 -11.513 -9.240 1.00 94.38 199 THR A C 1
ATOM 1433 O O . THR A 1 199 ? 0.843 -10.680 -9.050 1.00 94.38 199 THR A O 1
ATOM 1436 N N . VAL A 1 200 ? -0.567 -12.252 -8.261 1.00 98.06 200 VAL A N 1
ATOM 1437 C CA . VAL A 1 200 ? -0.153 -12.161 -6.853 1.00 98.06 200 VAL A CA 1
ATOM 1438 C C . VAL A 1 200 ? 0.237 -13.546 -6.343 1.00 98.06 200 VAL A C 1
ATOM 1440 O O . VAL A 1 200 ? -0.485 -14.512 -6.570 1.00 98.06 200 VAL A O 1
ATOM 1443 N N . SER A 1 201 ? 1.362 -13.631 -5.639 1.00 96.88 201 SER A N 1
ATOM 1444 C CA . SER A 1 201 ? 1.854 -14.844 -4.977 1.00 96.88 201 SER A CA 1
ATOM 1445 C C . SER A 1 201 ? 2.274 -14.545 -3.540 1.00 96.88 201 SER A C 1
ATOM 1447 O O . SER A 1 201 ? 2.685 -13.423 -3.242 1.00 96.88 201 SER A O 1
ATOM 1449 N N . PHE A 1 202 ? 2.236 -15.548 -2.665 1.00 98.25 202 PHE A N 1
ATOM 1450 C CA . PHE A 1 202 ? 2.692 -15.441 -1.280 1.00 98.25 202 PHE A CA 1
ATOM 1451 C C . PHE A 1 202 ? 3.680 -16.559 -0.941 1.00 98.25 202 PHE A C 1
ATOM 1453 O O . PHE A 1 202 ? 3.429 -17.721 -1.253 1.00 98.25 202 PHE A O 1
ATOM 1460 N N . THR A 1 203 ? 4.784 -16.204 -0.284 1.00 97.88 203 THR A N 1
ATOM 1461 C CA . THR A 1 203 ? 5.806 -17.145 0.185 1.00 97.88 203 THR A CA 1
ATOM 1462 C C . THR A 1 203 ? 5.804 -17.174 1.709 1.00 97.88 203 THR A C 1
ATOM 1464 O O . THR A 1 203 ? 6.196 -16.201 2.357 1.00 97.88 203 THR A O 1
ATOM 1467 N N . SER A 1 204 ? 5.390 -18.304 2.284 1.00 95.62 204 SER A N 1
ATOM 1468 C CA . SER A 1 204 ? 5.209 -18.476 3.730 1.00 95.62 204 SER A CA 1
ATOM 1469 C C . SER A 1 204 ? 6.521 -18.532 4.522 1.00 95.62 204 SER A C 1
ATOM 1471 O O . SER A 1 204 ? 6.549 -18.147 5.685 1.00 95.62 204 SER A O 1
ATOM 1473 N N . SER A 1 205 ? 7.627 -18.969 3.916 1.00 95.88 205 SER A N 1
ATOM 1474 C CA . SER A 1 205 ? 8.937 -19.029 4.588 1.00 95.88 205 SER A CA 1
ATOM 1475 C C . SER A 1 205 ? 9.547 -17.649 4.855 1.00 95.88 205 SER A C 1
ATOM 1477 O O . SER A 1 205 ? 10.383 -17.499 5.740 1.00 95.88 205 SER A O 1
ATOM 1479 N N . THR A 1 206 ? 9.127 -16.630 4.103 1.00 95.94 206 THR A N 1
ATOM 1480 C CA . THR A 1 206 ? 9.610 -15.247 4.231 1.00 95.94 206 THR A CA 1
ATOM 1481 C C . THR A 1 206 ? 8.497 -14.263 4.580 1.00 95.94 206 THR A C 1
ATOM 1483 O O . THR A 1 206 ? 8.755 -13.056 4.634 1.00 95.94 206 THR A O 1
ATOM 1486 N N . SER A 1 207 ? 7.270 -14.760 4.767 1.00 97.88 207 SER A N 1
ATOM 1487 C CA . SER A 1 207 ? 6.044 -13.982 4.972 1.00 97.88 207 SER A CA 1
ATOM 1488 C C . SER A 1 207 ? 5.923 -12.818 3.987 1.00 97.88 207 SER A C 1
ATOM 1490 O O . SER A 1 207 ? 5.659 -11.677 4.363 1.00 97.88 207 SER A O 1
ATOM 1492 N N . THR A 1 208 ? 6.189 -13.089 2.707 1.00 98.31 208 THR A N 1
ATOM 1493 C CA . THR A 1 208 ? 6.284 -12.056 1.667 1.00 98.31 208 THR A CA 1
ATOM 1494 C C . THR A 1 208 ? 5.276 -12.300 0.552 1.00 98.31 208 THR A C 1
ATOM 1496 O O . THR A 1 208 ? 5.285 -13.345 -0.096 1.00 98.31 208 THR A O 1
ATOM 1499 N N . ALA A 1 209 ? 4.422 -11.306 0.303 1.00 98.44 209 ALA A N 1
ATOM 1500 C CA . ALA A 1 209 ? 3.576 -11.233 -0.881 1.00 98.44 209 ALA A CA 1
ATOM 1501 C C . ALA A 1 209 ? 4.310 -10.514 -2.014 1.00 98.44 209 ALA A C 1
ATOM 1503 O O . ALA A 1 209 ? 4.991 -9.515 -1.775 1.00 98.44 209 ALA A O 1
ATOM 1504 N N . VAL A 1 210 ? 4.137 -10.992 -3.245 1.00 97.81 210 VAL A N 1
ATOM 1505 C CA . VAL A 1 210 ? 4.674 -10.377 -4.462 1.00 97.81 210 VAL A CA 1
ATOM 1506 C C . VAL A 1 210 ? 3.553 -10.210 -5.480 1.00 97.81 210 VAL A C 1
ATOM 1508 O O . VAL A 1 210 ? 2.879 -11.173 -5.835 1.00 97.81 210 VAL A O 1
ATOM 1511 N N . LEU A 1 211 ? 3.386 -8.987 -5.972 1.00 97.94 211 LEU A N 1
ATOM 1512 C CA . LEU A 1 211 ? 2.506 -8.602 -7.065 1.00 97.94 211 LEU A CA 1
ATOM 1513 C C . LEU A 1 211 ? 3.350 -8.259 -8.298 1.00 97.94 211 LEU A C 1
ATOM 1515 O O . LEU A 1 211 ? 4.322 -7.503 -8.212 1.00 97.94 211 LEU A O 1
ATOM 1519 N N . ARG A 1 212 ? 2.964 -8.788 -9.462 1.00 92.00 212 ARG A N 1
ATOM 1520 C CA . ARG A 1 212 ? 3.607 -8.513 -10.756 1.00 92.00 212 ARG A CA 1
ATOM 1521 C C . ARG A 1 212 ? 2.565 -8.065 -11.780 1.00 92.00 212 ARG A C 1
ATOM 1523 O O . ARG A 1 212 ? 1.655 -8.845 -12.056 1.00 92.00 212 ARG A O 1
ATOM 1530 N N . PRO A 1 213 ? 2.669 -6.849 -12.345 1.00 90.00 213 PRO A N 1
ATOM 1531 C CA . PRO A 1 213 ? 1.811 -6.429 -13.450 1.00 90.00 213 PRO A CA 1
ATOM 1532 C C . PRO A 1 213 ? 1.906 -7.405 -14.629 1.00 90.00 213 PRO A C 1
ATOM 1534 O O . PRO A 1 213 ? 3.005 -7.854 -14.956 1.00 90.00 213 PRO A O 1
ATOM 1537 N N . VAL A 1 214 ? 0.779 -7.718 -15.277 1.00 83.69 214 VAL A N 1
ATOM 1538 C CA . VAL A 1 214 ? 0.766 -8.615 -16.457 1.00 83.69 214 VAL A CA 1
ATOM 1539 C C . VAL A 1 214 ? 1.317 -7.939 -17.715 1.00 83.69 214 VAL A C 1
ATOM 1541 O O . VAL A 1 214 ? 1.773 -8.611 -18.634 1.00 83.69 214 VAL A O 1
ATOM 1544 N N . ALA A 1 215 ? 1.289 -6.606 -17.745 1.00 76.88 215 ALA A N 1
ATOM 1545 C CA . ALA A 1 215 ? 1.819 -5.775 -18.815 1.00 76.88 215 ALA A CA 1
ATOM 1546 C C . ALA A 1 215 ? 2.748 -4.692 -18.236 1.00 76.88 215 ALA A C 1
ATOM 1548 O O . ALA A 1 215 ? 2.587 -4.313 -17.069 1.00 76.88 215 ALA A O 1
ATOM 1549 N N . PRO A 1 216 ? 3.701 -4.165 -19.029 1.00 74.94 216 PRO A N 1
ATOM 1550 C CA . PRO A 1 216 ? 4.505 -3.024 -18.618 1.00 74.94 216 PRO A CA 1
ATOM 1551 C C . PRO A 1 216 ? 3.633 -1.829 -18.227 1.00 74.94 216 PRO A C 1
ATOM 1553 O O . PRO A 1 216 ? 2.682 -1.462 -18.916 1.00 74.94 216 PRO A O 1
ATOM 1556 N N . LEU A 1 217 ? 3.993 -1.206 -17.115 1.00 84.62 217 LEU A N 1
ATOM 1557 C CA . LEU A 1 217 ? 3.402 0.022 -16.621 1.00 84.62 217 LEU A CA 1
ATOM 1558 C C . LEU A 1 217 ? 3.772 1.199 -17.535 1.00 84.62 217 LEU A C 1
ATOM 1560 O O . LEU A 1 217 ? 4.875 1.268 -18.068 1.00 84.62 217 LEU A O 1
ATOM 1564 N N . ALA A 1 218 ? 2.872 2.171 -17.673 1.00 84.25 218 ALA A N 1
ATOM 1565 C CA . ALA A 1 218 ? 3.151 3.415 -18.386 1.00 84.25 218 ALA A CA 1
ATOM 1566 C C . ALA A 1 218 ? 4.370 4.159 -17.792 1.00 84.25 218 ALA A C 1
ATOM 1568 O O . ALA A 1 218 ? 4.532 4.155 -16.564 1.00 84.25 218 ALA A O 1
ATOM 1569 N N . PRO A 1 219 ? 5.196 4.821 -18.626 1.00 81.12 219 PRO A N 1
ATOM 1570 C CA . PRO A 1 219 ? 6.303 5.661 -18.171 1.00 81.12 219 PRO A CA 1
ATOM 1571 C C . PRO A 1 219 ? 5.810 6.897 -17.418 1.00 81.12 219 PRO A C 1
ATOM 1573 O O . PRO A 1 219 ? 4.699 7.368 -17.656 1.00 81.12 219 PRO A O 1
ATOM 1576 N N . ALA A 1 220 ? 6.676 7.459 -16.570 1.00 83.62 220 ALA A N 1
ATOM 1577 C CA . ALA A 1 220 ? 6.439 8.709 -15.842 1.00 83.62 220 ALA A CA 1
ATOM 1578 C C . ALA A 1 220 ? 5.093 8.746 -15.092 1.00 83.62 220 ALA A C 1
ATOM 1580 O O . ALA A 1 220 ? 4.463 9.798 -14.989 1.00 83.62 220 ALA A O 1
ATOM 1581 N N . ALA A 1 221 ? 4.625 7.596 -14.607 1.00 89.19 221 ALA A N 1
ATOM 1582 C CA . ALA A 1 221 ? 3.307 7.454 -14.009 1.00 89.19 221 ALA A CA 1
ATOM 1583 C C . ALA A 1 221 ? 3.408 6.950 -12.569 1.00 89.19 221 ALA A C 1
ATOM 1585 O O . ALA A 1 221 ? 4.201 6.057 -12.259 1.00 89.19 221 ALA A O 1
ATOM 1586 N N . THR A 1 222 ? 2.566 7.515 -11.707 1.00 94.94 222 THR A N 1
ATOM 1587 C CA . THR A 1 222 ? 2.427 7.100 -10.311 1.00 94.94 222 THR A CA 1
ATOM 1588 C C . THR A 1 222 ? 1.450 5.939 -10.201 1.00 94.94 222 THR A C 1
ATOM 1590 O O . THR A 1 222 ? 0.335 5.996 -10.729 1.00 94.94 222 THR A O 1
ATOM 1593 N N . TYR A 1 223 ? 1.863 4.902 -9.482 1.00 96.25 223 TYR A N 1
ATOM 1594 C CA . TYR A 1 223 ? 1.046 3.746 -9.150 1.00 96.25 223 TYR A CA 1
ATOM 1595 C C . TYR A 1 223 ? 0.903 3.619 -7.642 1.00 96.25 223 TYR A C 1
ATOM 1597 O O . TYR A 1 223 ? 1.861 3.854 -6.908 1.00 96.25 223 TYR A O 1
ATOM 1605 N N . THR A 1 224 ? -0.279 3.205 -7.196 1.00 97.69 224 THR A N 1
ATOM 1606 C CA . THR A 1 224 ? -0.601 2.990 -5.784 1.00 97.69 224 THR A CA 1
ATOM 1607 C C . THR A 1 224 ? -0.861 1.514 -5.540 1.00 97.69 224 THR A C 1
ATOM 1609 O O . THR A 1 224 ? -1.664 0.892 -6.236 1.00 97.69 224 THR A O 1
ATOM 1612 N N . VAL A 1 225 ? -0.194 0.960 -4.536 1.00 97.38 225 VAL A N 1
ATOM 1613 C CA . VAL A 1 225 ? -0.437 -0.382 -4.013 1.00 97.38 225 VAL A CA 1
ATOM 1614 C C . VAL A 1 225 ? -1.341 -0.250 -2.799 1.00 97.38 225 VAL A C 1
ATOM 1616 O O . VAL A 1 225 ? -1.077 0.578 -1.928 1.00 97.38 225 VAL A O 1
ATOM 1619 N N . ALA A 1 226 ? -2.392 -1.058 -2.730 1.00 95.38 226 ALA A N 1
ATOM 1620 C CA . ALA A 1 226 ? -3.296 -1.117 -1.589 1.00 95.38 226 ALA A CA 1
ATOM 1621 C C . ALA A 1 226 ? -3.425 -2.556 -1.083 1.00 95.38 226 ALA A C 1
ATOM 1623 O O . ALA A 1 226 ? -3.659 -3.482 -1.860 1.00 95.38 226 ALA A O 1
ATOM 1624 N N . LEU A 1 227 ? -3.294 -2.715 0.228 1.00 95.50 227 LEU A N 1
ATOM 1625 C CA . LEU A 1 227 ? -3.503 -3.946 0.974 1.00 95.50 227 LEU A CA 1
ATOM 1626 C C . LEU A 1 227 ? -4.735 -3.777 1.865 1.00 95.50 227 LEU A C 1
ATOM 1628 O O . LEU A 1 227 ? -4.907 -2.738 2.506 1.00 95.50 227 LEU A O 1
ATOM 1632 N N . SER A 1 228 ? -5.594 -4.791 1.906 1.00 89.81 228 SER A N 1
ATOM 1633 C CA . SER A 1 228 ? -6.850 -4.766 2.669 1.00 89.81 228 SER A CA 1
ATOM 1634 C C . SER A 1 228 ? -6.873 -5.801 3.793 1.00 89.81 228 SER A C 1
ATOM 1636 O O . SER A 1 228 ? -6.164 -6.804 3.734 1.00 89.81 228 SER A O 1
ATOM 1638 N N . GLY A 1 229 ? -7.795 -5.630 4.746 1.00 84.50 229 GLY A N 1
ATOM 1639 C CA . GLY A 1 229 ? -8.042 -6.598 5.826 1.00 84.50 229 GLY A CA 1
ATOM 1640 C C . GLY A 1 229 ? -8.676 -7.927 5.407 1.00 84.50 229 GLY A C 1
ATOM 1641 O O . GLY A 1 229 ? -9.120 -8.691 6.259 1.00 84.50 229 GLY A O 1
ATOM 1642 N N . ARG A 1 230 ? -8.735 -8.229 4.102 1.00 90.19 230 ARG A N 1
ATOM 1643 C CA . ARG A 1 230 ? -8.917 -9.613 3.632 1.00 90.19 230 ARG A CA 1
ATOM 1644 C C . ARG A 1 230 ? -7.677 -10.464 3.911 1.00 90.19 230 ARG A C 1
ATOM 1646 O O . ARG A 1 230 ? -7.807 -11.676 4.022 1.00 90.19 230 ARG A O 1
ATOM 1653 N N . ILE A 1 231 ? -6.509 -9.830 4.026 1.00 95.62 231 ILE A N 1
ATOM 1654 C CA . ILE A 1 231 ? -5.283 -10.469 4.502 1.00 95.62 231 ILE A CA 1
ATOM 1655 C C . ILE A 1 231 ? -5.400 -10.616 6.018 1.00 95.62 231 ILE A C 1
ATOM 1657 O O . ILE A 1 231 ? -5.704 -9.630 6.689 1.00 95.62 231 ILE A O 1
ATOM 1661 N N . ARG A 1 232 ? -5.202 -11.823 6.548 1.00 91.31 232 ARG A N 1
ATOM 1662 C CA . ARG A 1 232 ? -5.390 -12.141 7.975 1.00 91.31 232 ARG A CA 1
ATOM 1663 C C . ARG A 1 232 ? -4.273 -13.026 8.500 1.00 91.31 232 ARG A C 1
ATOM 1665 O O . ARG A 1 232 ? -3.719 -13.797 7.724 1.00 91.31 232 ARG A O 1
ATOM 1672 N N . ASP A 1 233 ? -3.962 -12.949 9.785 1.00 91.50 233 ASP A N 1
ATOM 1673 C CA . ASP A 1 233 ? -3.105 -13.950 10.435 1.00 91.50 233 ASP A CA 1
ATOM 1674 C C . ASP A 1 233 ? -3.846 -15.286 10.661 1.00 91.50 233 ASP A C 1
ATOM 1676 O O . ASP A 1 233 ? -4.999 -15.467 10.251 1.00 91.50 233 ASP A O 1
ATOM 1680 N N . ALA A 1 234 ? -3.175 -16.239 11.313 1.00 86.38 234 ALA A N 1
ATOM 1681 C CA . ALA A 1 234 ? -3.750 -17.536 11.672 1.00 86.38 234 ALA A CA 1
ATOM 1682 C C . ALA A 1 234 ? -4.858 -17.446 12.740 1.00 86.38 234 ALA A C 1
ATOM 1684 O O . ALA A 1 234 ? -5.708 -18.329 12.808 1.00 86.38 234 ALA A O 1
ATOM 1685 N N . ALA A 1 235 ? -4.868 -16.382 13.549 1.00 79.81 235 ALA A N 1
ATOM 1686 C CA . ALA A 1 235 ? -5.902 -16.114 14.547 1.00 79.81 235 ALA A CA 1
ATOM 1687 C C . ALA A 1 235 ? -7.125 -15.383 13.955 1.00 79.81 235 ALA A C 1
ATOM 1689 O O . ALA A 1 235 ? -8.104 -15.134 14.656 1.00 79.81 235 ALA A O 1
ATOM 1690 N N . GLY A 1 236 ? -7.091 -15.056 12.660 1.00 81.00 236 GLY A N 1
ATOM 1691 C CA . GLY A 1 236 ? -8.163 -14.376 11.944 1.00 81.00 236 GLY A CA 1
ATOM 1692 C C . GLY A 1 236 ? -8.118 -12.850 12.038 1.00 81.00 236 GLY A C 1
ATOM 1693 O O . GLY A 1 236 ? -9.007 -12.193 11.480 1.00 81.00 236 GLY A O 1
ATOM 1694 N N . ASN A 1 237 ? -7.100 -12.256 12.666 1.00 77.00 237 ASN A N 1
ATOM 1695 C CA . ASN A 1 237 ? -6.998 -10.806 12.782 1.00 77.00 237 ASN A CA 1
ATOM 1696 C C . ASN A 1 237 ? -6.680 -10.175 11.416 1.00 77.00 237 ASN A C 1
ATOM 1698 O O . ASN A 1 237 ? -5.727 -10.592 10.750 1.00 77.00 237 ASN A O 1
ATOM 1702 N N . PRO A 1 238 ? -7.438 -9.156 10.973 1.00 83.06 238 PRO A N 1
ATOM 1703 C CA . PRO A 1 238 ? -7.206 -8.511 9.685 1.00 83.06 238 PRO A CA 1
ATOM 1704 C C . PRO A 1 238 ? -5.970 -7.604 9.677 1.00 83.06 238 PRO A C 1
ATOM 1706 O O . PRO A 1 238 ? -5.738 -6.825 10.600 1.00 83.06 238 PRO A O 1
ATOM 1709 N N . LEU A 1 239 ? -5.236 -7.627 8.562 1.00 85.38 239 LEU A N 1
ATOM 1710 C CA . LEU A 1 239 ? -4.248 -6.614 8.213 1.00 85.38 239 LEU A CA 1
ATOM 1711 C C . LEU A 1 239 ? -4.945 -5.244 8.136 1.00 85.38 239 LEU A C 1
ATOM 1713 O O . LEU A 1 239 ? -5.914 -5.087 7.384 1.00 85.38 239 LEU A O 1
ATOM 1717 N N . PRO A 1 240 ? -4.452 -4.221 8.842 1.00 79.81 240 PRO A N 1
ATOM 1718 C CA . PRO A 1 240 ? -4.961 -2.868 8.684 1.00 79.81 240 PRO A CA 1
ATOM 1719 C C . PRO A 1 240 ? -4.801 -2.394 7.245 1.00 79.81 240 PRO A C 1
ATOM 1721 O O . PRO A 1 240 ? -3.774 -2.650 6.605 1.00 79.81 240 PRO A O 1
ATOM 1724 N N . TRP A 1 241 ? -5.794 -1.653 6.748 1.00 81.88 241 TRP A N 1
ATOM 1725 C CA . TRP A 1 241 ? -5.692 -1.056 5.424 1.00 81.88 241 TRP A CA 1
ATOM 1726 C C . TRP A 1 241 ? -4.378 -0.281 5.299 1.00 81.88 241 TRP A C 1
ATOM 1728 O O . TRP A 1 241 ? -4.078 0.602 6.103 1.00 81.88 241 TRP A O 1
ATOM 1738 N N . THR A 1 242 ? -3.584 -0.642 4.297 1.00 85.38 242 THR A N 1
ATOM 1739 C CA . THR A 1 242 ? -2.244 -0.096 4.085 1.00 85.38 242 THR A CA 1
ATOM 1740 C C . THR A 1 242 ? -2.090 0.245 2.617 1.00 85.38 242 THR A C 1
ATOM 1742 O O . THR A 1 242 ? -2.385 -0.582 1.757 1.00 85.38 242 THR A O 1
ATOM 1745 N N . SER A 1 243 ? -1.577 1.432 2.309 1.00 91.88 243 SER A N 1
ATOM 1746 C CA . SER A 1 243 ? -1.251 1.807 0.936 1.00 91.88 243 SER A CA 1
ATOM 1747 C C . SER A 1 243 ? 0.070 2.544 0.837 1.00 91.88 243 SER A C 1
ATOM 1749 O O . SER A 1 243 ? 0.490 3.212 1.781 1.00 91.88 243 SER A O 1
ATOM 1751 N N . TRP A 1 244 ? 0.699 2.472 -0.329 1.00 94.19 244 TRP A N 1
ATOM 1752 C CA . TRP A 1 244 ? 1.824 3.327 -0.694 1.00 94.19 244 TRP A CA 1
ATOM 1753 C C . TRP A 1 244 ? 1.880 3.500 -2.207 1.00 94.19 244 TRP A C 1
ATOM 1755 O O . TRP A 1 244 ? 1.256 2.738 -2.944 1.00 94.19 244 TRP A O 1
ATOM 1765 N N . SER A 1 245 ? 2.639 4.487 -2.671 1.00 95.75 245 SER A N 1
ATOM 1766 C CA . SER A 1 245 ? 2.827 4.747 -4.095 1.00 95.75 245 SER A CA 1
ATOM 1767 C C . SER A 1 245 ? 4.290 4.654 -4.519 1.00 95.75 245 SER A C 1
ATOM 1769 O O . SER A 1 245 ? 5.198 4.702 -3.689 1.00 95.75 245 SER A O 1
ATOM 1771 N N . PHE A 1 246 ? 4.509 4.510 -5.823 1.00 92.06 246 PHE A N 1
ATOM 1772 C CA . PHE A 1 246 ? 5.802 4.665 -6.484 1.00 92.06 246 PHE A CA 1
ATOM 1773 C C . PHE A 1 246 ? 5.596 5.214 -7.901 1.00 92.06 246 PHE A C 1
ATOM 1775 O O . PHE A 1 246 ? 4.507 5.105 -8.465 1.00 92.06 246 PHE A O 1
ATOM 1782 N N . THR A 1 247 ? 6.640 5.789 -8.493 1.00 89.38 247 THR A N 1
ATOM 1783 C CA . THR A 1 247 ? 6.595 6.398 -9.830 1.00 89.38 247 THR A CA 1
ATOM 1784 C C . THR A 1 247 ? 7.551 5.689 -10.777 1.00 89.38 247 THR A C 1
ATOM 1786 O O . THR A 1 247 ? 8.733 5.510 -10.464 1.00 89.38 247 THR A O 1
ATOM 1789 N N . THR A 1 248 ? 7.056 5.298 -11.950 1.00 85.75 248 THR A N 1
ATOM 1790 C CA . THR A 1 248 ? 7.879 4.688 -12.999 1.00 85.75 248 THR A CA 1
ATOM 1791 C C . THR A 1 248 ? 8.827 5.700 -13.640 1.00 85.75 248 THR A C 1
ATOM 1793 O O . THR A 1 248 ? 8.589 6.909 -13.659 1.00 85.75 248 THR A O 1
ATOM 1796 N N . ALA A 1 249 ? 9.931 5.202 -14.187 1.00 77.25 249 ALA A N 1
ATOM 1797 C CA . ALA A 1 249 ? 10.894 5.989 -14.939 1.00 77.25 249 ALA A CA 1
ATOM 1798 C C . ALA A 1 249 ? 10.244 6.721 -16.128 1.00 77.25 249 ALA A C 1
ATOM 1800 O O . ALA A 1 249 ? 9.299 6.228 -16.748 1.00 77.25 249 ALA A O 1
ATOM 1801 N N . ARG A 1 250 ? 10.771 7.900 -16.475 1.00 78.38 250 ARG A N 1
ATOM 1802 C CA . ARG A 1 250 ? 10.400 8.612 -17.707 1.00 78.38 250 ARG A CA 1
ATOM 1803 C C . ARG A 1 250 ? 10.881 7.847 -18.945 1.00 78.38 250 ARG A C 1
ATOM 1805 O O . ARG A 1 250 ? 11.925 7.200 -18.900 1.00 78.38 250 ARG A O 1
ATOM 1812 N N . SER A 1 251 ? 10.125 7.948 -20.040 1.00 79.19 251 SER A N 1
ATOM 1813 C CA . SER A 1 251 ? 10.641 7.659 -21.383 1.00 79.19 251 SER A CA 1
ATOM 1814 C C . SER A 1 251 ? 11.031 8.974 -22.039 1.00 79.19 251 SER A C 1
ATOM 1816 O O . SER A 1 251 ? 10.229 9.902 -22.062 1.00 79.19 251 SER A O 1
ATOM 1818 N N . GLU A 1 252 ? 12.249 9.050 -22.554 1.00 83.50 252 GLU A N 1
ATOM 1819 C CA . GLU A 1 252 ? 12.841 10.267 -23.103 1.00 83.50 252 GLU A CA 1
ATOM 1820 C C . GLU A 1 252 ? 13.448 9.960 -24.466 1.00 83.50 252 GLU A C 1
ATOM 1822 O O . GLU A 1 252 ? 14.120 8.941 -24.623 1.00 83.50 252 GLU A O 1
ATOM 1827 N N . SER A 1 253 ? 13.217 10.843 -25.435 1.00 89.12 253 SER A N 1
ATOM 1828 C CA . SER A 1 253 ? 13.892 10.835 -26.733 1.00 89.12 253 SER A CA 1
ATOM 1829 C C . SER A 1 253 ? 14.898 11.983 -26.770 1.00 89.12 253 SER A C 1
ATOM 1831 O O . SER A 1 253 ? 14.610 13.069 -26.269 1.00 89.12 253 SER A O 1
ATOM 1833 N N . TYR A 1 254 ? 16.060 11.754 -27.371 1.00 88.88 254 TYR A N 1
ATOM 1834 C CA . TYR A 1 254 ? 17.160 12.708 -27.445 1.00 88.88 254 TYR A CA 1
ATOM 1835 C C . TYR A 1 254 ? 17.480 13.025 -28.906 1.00 88.88 254 TYR A C 1
ATOM 1837 O O . TYR A 1 254 ? 17.859 12.136 -29.672 1.00 88.88 254 TYR A O 1
ATOM 1845 N N . ASN A 1 255 ? 17.323 14.293 -29.280 1.00 90.75 255 ASN A N 1
ATOM 1846 C CA . ASN A 1 255 ? 17.758 14.828 -30.563 1.00 90.75 255 ASN A CA 1
ATOM 1847 C C . ASN A 1 255 ? 18.389 16.222 -30.340 1.00 90.75 255 ASN A C 1
ATOM 1849 O O . ASN A 1 255 ? 17.647 17.144 -30.000 1.00 90.75 255 ASN A O 1
ATOM 1853 N N . PRO A 1 256 ? 19.721 16.382 -30.481 1.00 92.62 256 PRO A N 1
ATOM 1854 C CA . PRO A 1 256 ? 20.689 15.358 -30.885 1.00 92.62 256 PRO A CA 1
ATOM 1855 C C . PRO A 1 256 ? 20.865 14.247 -29.832 1.00 92.62 256 PRO A C 1
ATOM 1857 O O . PRO A 1 256 ? 20.442 14.379 -28.682 1.00 92.62 256 PRO A O 1
ATOM 1860 N N . ALA A 1 257 ? 21.466 13.124 -30.237 1.00 95.75 257 ALA A N 1
ATOM 1861 C CA . ALA A 1 257 ? 21.744 12.007 -29.333 1.00 95.75 257 ALA A CA 1
ATOM 1862 C C . ALA A 1 257 ? 22.643 12.451 -28.162 1.00 95.75 257 ALA A C 1
ATOM 1864 O O . ALA A 1 257 ? 23.586 13.219 -28.350 1.00 95.75 257 ALA A O 1
ATOM 1865 N N . ARG A 1 258 ? 22.366 11.938 -26.960 1.00 95.94 258 ARG A N 1
ATOM 1866 C CA . ARG A 1 258 ? 23.150 12.207 -25.742 1.00 95.94 258 ARG A CA 1
ATOM 1867 C C . ARG A 1 258 ? 24.251 11.175 -25.543 1.00 95.94 258 ARG A C 1
ATOM 1869 O O . ARG A 1 258 ? 24.204 10.100 -26.140 1.00 95.94 258 ARG A O 1
ATOM 1876 N N . SER A 1 259 ? 25.233 11.475 -24.697 1.00 96.12 259 SER A N 1
ATOM 1877 C CA . SER A 1 259 ? 26.351 10.564 -24.447 1.00 96.12 259 SER A CA 1
ATOM 1878 C C . SER A 1 259 ? 26.037 9.641 -23.274 1.00 96.12 259 SER A C 1
ATOM 1880 O O . SER A 1 259 ? 25.786 10.085 -22.159 1.00 96.12 259 SER A O 1
ATOM 1882 N N . LEU A 1 260 ? 26.054 8.334 -23.503 1.00 96.75 260 LEU A N 1
ATOM 1883 C CA . LEU A 1 260 ? 25.936 7.334 -22.453 1.00 96.75 260 LEU A CA 1
ATOM 1884 C C . LEU A 1 260 ? 27.340 6.895 -22.037 1.00 96.75 260 LEU A C 1
ATOM 1886 O O . LEU A 1 260 ? 28.034 6.240 -22.809 1.00 96.75 260 LEU A O 1
ATOM 1890 N N . GLY A 1 261 ? 27.778 7.281 -20.843 1.00 96.88 261 GLY A N 1
ATOM 1891 C CA . GLY A 1 261 ? 29.063 6.892 -20.270 1.00 96.88 261 GLY A CA 1
ATOM 1892 C C . GLY A 1 261 ? 29.002 5.524 -19.595 1.00 96.88 261 GLY A C 1
ATOM 1893 O O . GLY A 1 261 ? 28.025 5.200 -18.929 1.00 96.88 261 GLY A O 1
ATOM 1894 N N . PHE A 1 262 ? 30.071 4.751 -19.729 1.00 97.44 262 PHE A N 1
ATOM 1895 C CA . PHE A 1 262 ? 30.251 3.415 -19.172 1.00 97.44 262 PHE A CA 1
ATOM 1896 C C . PHE A 1 262 ? 31.564 3.368 -18.393 1.00 97.44 262 PHE A C 1
ATOM 1898 O O . PHE A 1 262 ? 32.598 3.807 -18.905 1.00 97.44 262 PHE A O 1
ATOM 1905 N N . ALA A 1 263 ? 31.556 2.797 -17.190 1.00 97.38 263 ALA A N 1
ATOM 1906 C CA . ALA A 1 263 ? 32.794 2.375 -16.535 1.00 97.38 263 ALA A CA 1
ATOM 1907 C C . ALA A 1 263 ? 33.393 1.147 -17.246 1.00 97.38 263 ALA A C 1
ATOM 1909 O O . ALA A 1 263 ? 32.682 0.440 -17.966 1.00 97.38 263 ALA A O 1
ATOM 1910 N N . ALA A 1 264 ? 34.679 0.863 -17.019 1.00 96.69 264 ALA A N 1
ATOM 1911 C CA . ALA A 1 264 ? 35.280 -0.402 -17.444 1.00 96.69 264 ALA A CA 1
ATOM 1912 C C . ALA A 1 264 ? 34.475 -1.594 -16.889 1.00 96.69 264 ALA A C 1
ATOM 1914 O O . ALA A 1 264 ? 34.012 -1.559 -15.749 1.00 96.69 264 ALA A O 1
ATOM 1915 N N . GLY A 1 265 ? 34.282 -2.633 -17.697 1.00 96.56 265 GLY A N 1
ATOM 1916 C CA . GLY A 1 265 ? 33.455 -3.783 -17.335 1.00 96.56 265 GLY A CA 1
ATOM 1917 C C . GLY A 1 265 ? 32.747 -4.422 -18.525 1.00 96.56 265 GLY A C 1
ATOM 1918 O O . GLY A 1 265 ? 32.853 -3.962 -19.663 1.00 96.56 265 GLY A O 1
ATOM 1919 N N . THR A 1 266 ? 32.020 -5.504 -18.256 1.00 96.88 266 THR A N 1
ATOM 1920 C CA . THR A 1 266 ? 31.275 -6.252 -19.275 1.00 96.88 266 THR A CA 1
ATOM 1921 C C . THR A 1 266 ? 29.816 -5.831 -19.287 1.00 96.88 266 THR A C 1
ATOM 1923 O O . THR A 1 266 ? 29.123 -5.932 -18.275 1.00 96.88 266 THR A O 1
ATOM 1926 N N . TYR A 1 267 ? 29.328 -5.430 -20.458 1.00 97.19 267 TYR A N 1
ATOM 1927 C CA . TYR A 1 267 ? 27.925 -5.089 -20.676 1.00 97.19 267 TYR A CA 1
ATOM 1928 C C . TYR A 1 267 ? 27.378 -5.889 -21.850 1.00 97.19 267 TYR A C 1
ATOM 1930 O O . TYR A 1 267 ? 28.100 -6.254 -22.775 1.00 97.19 267 TYR A O 1
ATOM 1938 N N . THR A 1 268 ? 26.082 -6.180 -21.813 1.00 97.94 268 THR A N 1
ATOM 1939 C CA . THR A 1 268 ? 25.398 -6.882 -22.901 1.00 97.94 268 THR A CA 1
ATOM 1940 C C . THR A 1 268 ? 24.361 -5.958 -23.511 1.00 97.94 268 THR A C 1
ATOM 1942 O O . THR A 1 268 ? 23.485 -5.467 -22.801 1.00 97.94 268 THR A O 1
ATOM 1945 N N . GLY A 1 269 ? 24.464 -5.728 -24.818 1.00 97.75 269 GLY A N 1
ATOM 1946 C CA . GLY A 1 269 ? 23.409 -5.102 -25.609 1.00 97.75 269 GLY A CA 1
ATOM 1947 C C . GLY A 1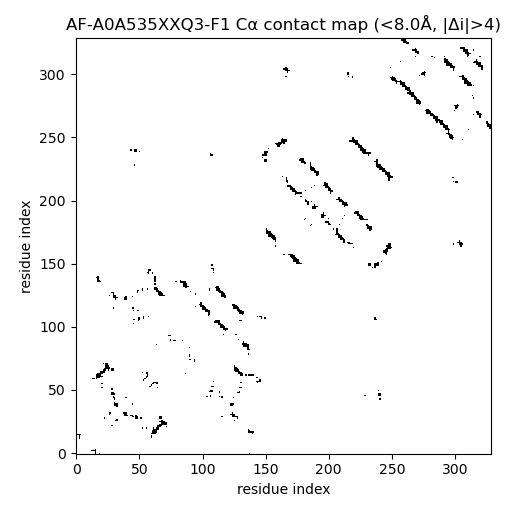 269 ? 22.363 -6.130 -26.021 1.00 97.75 269 GLY A C 1
ATOM 1948 O O . GLY A 1 269 ? 22.700 -7.279 -26.305 1.00 97.75 269 GLY A O 1
ATOM 1949 N N . TYR A 1 270 ? 21.102 -5.719 -26.097 1.00 97.62 270 TYR A N 1
ATOM 1950 C CA . TYR A 1 270 ? 19.975 -6.579 -26.448 1.00 97.62 270 TYR A CA 1
ATOM 1951 C C . TYR A 1 270 ? 19.154 -5.984 -27.594 1.00 97.62 270 TYR A C 1
ATOM 1953 O O . TYR A 1 270 ? 18.868 -4.789 -27.607 1.00 97.62 270 TYR A O 1
ATOM 1961 N N . ARG A 1 271 ? 18.737 -6.811 -28.555 1.00 97.12 271 ARG A N 1
ATOM 1962 C CA . ARG A 1 271 ? 17.650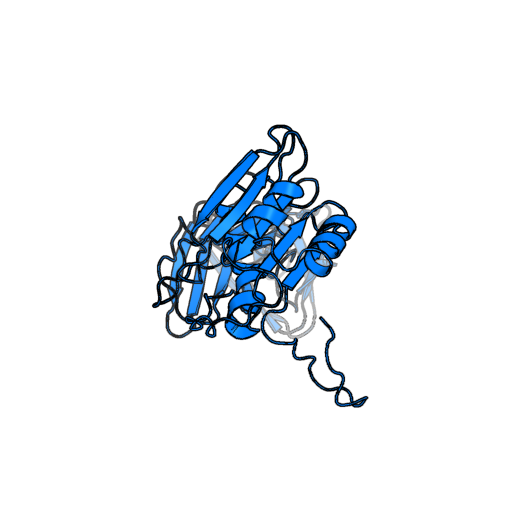 -6.460 -29.485 1.00 97.12 271 ARG A CA 1
ATOM 1963 C C . ARG A 1 271 ? 16.395 -7.197 -29.064 1.00 97.12 271 ARG A C 1
ATOM 1965 O O . ARG A 1 271 ? 16.465 -8.373 -28.711 1.00 97.12 271 ARG A O 1
ATOM 1972 N N . PHE A 1 272 ? 15.267 -6.507 -29.131 1.00 92.12 272 PHE A N 1
ATOM 1973 C CA . PHE A 1 272 ? 13.977 -7.029 -28.703 1.00 92.12 272 PHE A CA 1
ATOM 1974 C C . PHE A 1 272 ? 12.966 -6.979 -29.844 1.00 92.12 272 PHE A C 1
ATOM 1976 O O . PHE A 1 272 ? 13.040 -6.086 -30.690 1.00 92.12 272 PHE A O 1
ATOM 1983 N N . SER A 1 273 ? 12.029 -7.924 -29.868 1.00 88.56 273 SER A N 1
ATOM 1984 C CA . SER A 1 273 ? 10.841 -7.833 -30.718 1.00 88.56 273 SER A CA 1
ATOM 1985 C C . SER A 1 273 ? 9.887 -6.758 -30.191 1.00 88.56 273 SER A C 1
ATOM 1987 O O . SER A 1 273 ? 10.038 -6.260 -29.073 1.00 88.56 273 SER A O 1
ATOM 1989 N N . SER A 1 274 ? 8.848 -6.442 -30.965 1.00 76.94 274 SER A N 1
ATOM 1990 C CA . SER A 1 274 ? 7.748 -5.575 -30.515 1.00 76.94 274 SER A CA 1
ATOM 1991 C C . SER A 1 274 ? 7.036 -6.110 -29.265 1.00 76.94 274 SER A C 1
ATOM 1993 O O . SER A 1 274 ? 6.555 -5.333 -28.443 1.00 76.94 274 SER A O 1
ATOM 1995 N N . THR A 1 275 ? 7.017 -7.433 -29.088 1.00 75.69 275 THR A N 1
ATOM 1996 C CA . THR A 1 275 ? 6.458 -8.117 -27.914 1.00 75.69 275 THR A CA 1
ATOM 1997 C C . THR A 1 275 ? 7.457 -8.267 -26.767 1.00 75.69 275 THR A C 1
ATOM 1999 O O . THR A 1 275 ? 7.087 -8.760 -25.703 1.00 75.69 275 THR A O 1
ATOM 2002 N N . GLY A 1 276 ? 8.707 -7.827 -26.946 1.00 76.75 276 GLY A N 1
ATOM 2003 C CA . GLY A 1 276 ? 9.717 -7.850 -25.892 1.00 76.75 276 GLY A CA 1
ATOM 2004 C C . GLY A 1 276 ? 10.589 -9.097 -25.821 1.00 76.75 276 GLY A C 1
ATOM 2005 O O . GLY A 1 276 ? 11.434 -9.194 -24.930 1.00 76.75 276 GLY A O 1
ATOM 2006 N N . ALA A 1 277 ? 10.419 -10.057 -26.732 1.00 86.56 277 ALA A N 1
ATOM 2007 C CA . ALA A 1 277 ? 11.268 -11.242 -26.778 1.00 86.56 277 ALA A CA 1
ATOM 2008 C C . ALA A 1 277 ? 12.694 -10.855 -27.192 1.00 86.56 277 ALA A C 1
ATOM 2010 O O . ALA A 1 277 ? 12.883 -10.009 -28.066 1.00 86.56 277 ALA A O 1
ATOM 2011 N N . VAL A 1 278 ? 13.706 -11.466 -26.572 1.00 94.69 278 VAL A N 1
ATOM 2012 C CA . VAL A 1 278 ? 15.110 -11.218 -26.929 1.00 94.69 278 VAL A CA 1
ATOM 2013 C C . VAL A 1 278 ? 15.384 -11.829 -28.301 1.00 94.69 278 VAL A C 1
ATOM 2015 O O . VAL A 1 278 ? 15.364 -13.046 -28.446 1.00 94.69 278 VAL A O 1
ATOM 2018 N N . LEU A 1 279 ? 15.674 -10.984 -29.286 1.00 96.81 279 LEU A N 1
ATOM 2019 C CA . LEU A 1 279 ? 16.042 -11.395 -30.642 1.00 96.81 279 LEU A CA 1
ATOM 2020 C C . LEU A 1 279 ? 17.551 -11.597 -30.794 1.00 96.81 279 LEU A C 1
ATOM 2022 O O . LEU A 1 279 ? 17.987 -12.445 -31.561 1.00 96.81 279 LEU A O 1
ATOM 2026 N N . ALA A 1 280 ? 18.357 -10.807 -30.080 1.00 97.69 280 ALA A N 1
ATOM 2027 C CA . ALA A 1 280 ? 19.813 -10.922 -30.103 1.00 97.69 280 ALA A CA 1
ATOM 2028 C C . ALA A 1 280 ? 20.433 -10.400 -28.805 1.00 97.69 280 ALA A C 1
ATOM 2030 O O . ALA A 1 280 ? 19.895 -9.484 -28.175 1.00 97.69 280 ALA A O 1
ATOM 2031 N N . LYS A 1 281 ? 21.597 -10.949 -28.444 1.00 98.12 281 LYS A N 1
ATOM 2032 C CA . LYS A 1 281 ? 22.449 -10.481 -27.343 1.00 98.12 281 LYS A CA 1
ATOM 2033 C C . LYS A 1 281 ? 23.850 -10.198 -27.874 1.00 98.12 281 LYS A C 1
ATOM 2035 O O . LYS A 1 281 ? 24.358 -10.960 -28.690 1.00 98.12 281 LYS A O 1
ATOM 2040 N N . ARG A 1 282 ? 24.482 -9.134 -27.386 1.00 98.25 282 ARG A N 1
ATOM 2041 C CA . ARG A 1 282 ? 25.847 -8.745 -27.753 1.00 98.25 282 ARG A CA 1
ATOM 2042 C C . ARG A 1 282 ? 26.658 -8.377 -26.506 1.00 98.25 282 ARG A C 1
ATOM 2044 O O . ARG A 1 282 ? 26.652 -7.205 -26.114 1.00 98.25 282 ARG A O 1
ATOM 2051 N N . PRO A 1 283 ? 27.299 -9.356 -25.843 1.00 97.75 283 PRO A N 1
ATOM 2052 C CA . PRO A 1 283 ? 28.213 -9.079 -24.742 1.00 97.75 283 PRO A CA 1
ATOM 2053 C C . PRO A 1 283 ? 29.489 -8.419 -25.276 1.00 97.75 283 PRO A C 1
ATOM 2055 O O . PRO A 1 283 ? 29.996 -8.801 -26.328 1.00 97.75 283 PRO A O 1
ATOM 2058 N N . TYR A 1 284 ? 29.998 -7.417 -24.565 1.00 97.62 284 TYR A N 1
ATOM 2059 C CA . TYR A 1 284 ? 31.276 -6.782 -24.872 1.00 97.62 284 TYR A CA 1
ATOM 2060 C C . TYR A 1 284 ? 31.916 -6.222 -23.597 1.00 97.62 284 TYR A C 1
ATOM 2062 O O . TYR A 1 284 ? 31.225 -5.656 -22.743 1.00 97.62 284 TYR A O 1
ATOM 2070 N N . SER A 1 285 ? 33.235 -6.378 -23.473 1.00 97.50 285 SER A N 1
ATOM 2071 C CA . SER A 1 285 ? 34.011 -5.925 -22.317 1.00 97.50 285 SER A CA 1
ATOM 2072 C C . SER A 1 285 ? 34.795 -4.664 -22.657 1.00 97.50 285 SER A C 1
ATOM 2074 O O . SER A 1 285 ? 35.617 -4.643 -23.570 1.00 97.50 285 SER A O 1
ATOM 2076 N N . LEU A 1 286 ? 34.544 -3.599 -21.902 1.00 96.94 286 LEU A N 1
ATOM 2077 C CA . LEU A 1 286 ? 35.295 -2.355 -21.972 1.00 96.94 286 LEU A CA 1
ATOM 2078 C C . LEU A 1 286 ? 36.483 -2.440 -21.011 1.00 96.94 286 LEU A C 1
ATOM 2080 O O . LEU A 1 286 ? 36.292 -2.530 -19.800 1.00 96.94 286 LEU A O 1
ATOM 2084 N N . THR A 1 287 ? 37.708 -2.387 -21.537 1.00 97.12 287 THR A N 1
ATOM 2085 C CA . THR A 1 287 ? 38.945 -2.420 -20.729 1.00 97.12 287 THR A CA 1
ATOM 2086 C C . THR A 1 287 ? 39.224 -1.108 -19.993 1.00 97.12 287 THR A C 1
ATOM 2088 O O . THR A 1 287 ? 40.025 -1.072 -19.066 1.00 97.12 287 THR A O 1
ATOM 2091 N N . ARG A 1 288 ? 38.551 -0.024 -20.386 1.00 96.94 288 ARG A N 1
ATOM 2092 C CA . ARG A 1 288 ? 38.589 1.296 -19.748 1.00 96.94 288 ARG A CA 1
ATOM 2093 C C . ARG A 1 288 ? 37.217 1.955 -19.848 1.00 96.94 288 ARG A C 1
ATOM 2095 O O . ARG A 1 288 ? 36.398 1.536 -20.667 1.00 96.94 288 ARG A O 1
ATOM 2102 N N . SER A 1 289 ? 36.981 3.007 -19.070 1.00 96.75 289 SER A N 1
ATOM 2103 C CA . SER A 1 289 ? 35.760 3.807 -19.204 1.00 96.75 289 SER A CA 1
ATOM 2104 C C . SER A 1 289 ? 35.611 4.352 -20.629 1.00 96.75 289 SER A C 1
ATOM 2106 O O . SER A 1 289 ? 36.585 4.785 -21.250 1.00 96.75 289 SER A O 1
ATOM 2108 N N . SER A 1 290 ? 34.394 4.317 -21.161 1.00 97.50 290 SER A N 1
ATOM 2109 C CA . SER A 1 290 ? 34.085 4.718 -22.536 1.00 97.50 290 SER A CA 1
ATOM 2110 C C . SER A 1 290 ? 32.684 5.320 -22.620 1.00 97.50 290 SER A C 1
ATOM 2112 O O . SER A 1 290 ? 31.985 5.411 -21.613 1.00 97.50 290 SER A O 1
ATOM 2114 N N . SER A 1 291 ? 32.258 5.752 -23.802 1.00 97.00 291 SER A N 1
ATOM 2115 C CA . SER A 1 291 ? 30.904 6.256 -24.014 1.00 97.00 291 SER A CA 1
ATOM 2116 C C . SER A 1 291 ? 30.356 5.872 -25.378 1.00 97.00 291 SER A C 1
ATOM 2118 O O . SER A 1 291 ? 31.110 5.707 -26.335 1.00 97.00 291 SER A O 1
ATOM 2120 N N . ALA A 1 292 ? 29.034 5.776 -25.475 1.00 97.25 292 ALA A N 1
ATOM 2121 C CA . ALA A 1 292 ? 28.327 5.569 -26.731 1.00 97.25 292 ALA A CA 1
ATOM 2122 C C . ALA A 1 292 ? 27.125 6.522 -26.830 1.00 97.25 292 ALA A C 1
ATOM 2124 O O . ALA A 1 292 ? 26.492 6.803 -25.812 1.00 97.25 292 ALA A O 1
ATOM 2125 N N . PRO A 1 293 ? 26.770 7.019 -28.025 1.00 97.69 293 PRO A N 1
ATOM 2126 C CA . PRO A 1 293 ? 25.581 7.845 -28.190 1.00 97.69 293 PRO A CA 1
ATOM 2127 C C . PRO A 1 293 ? 24.290 7.058 -27.928 1.00 97.69 293 PRO A C 1
ATOM 2129 O O . PRO A 1 293 ? 24.156 5.907 -28.349 1.00 97.69 293 PRO A O 1
ATOM 2132 N N . THR A 1 294 ? 23.320 7.696 -27.277 1.00 96.88 294 THR A N 1
ATOM 2133 C CA . THR A 1 294 ? 21.964 7.182 -27.066 1.00 96.88 294 THR A CA 1
ATOM 2134 C C . THR A 1 294 ? 20.928 8.188 -27.549 1.00 96.88 294 THR A C 1
ATOM 2136 O O . THR A 1 294 ? 21.011 9.382 -27.256 1.00 96.88 294 THR A O 1
ATOM 2139 N N . SER A 1 295 ? 19.937 7.710 -28.298 1.00 96.00 295 SER A N 1
ATOM 2140 C CA . SER A 1 295 ? 18.824 8.542 -28.777 1.00 96.00 295 SER A CA 1
ATOM 2141 C C . SER A 1 295 ? 17.557 8.380 -27.951 1.00 96.00 295 SER A C 1
ATOM 2143 O O . SER A 1 295 ? 16.607 9.137 -28.139 1.00 96.00 295 SER A O 1
ATOM 2145 N N . LYS A 1 296 ? 17.499 7.392 -27.053 1.00 91.44 296 LYS A N 1
ATOM 2146 C CA . LYS A 1 296 ? 16.299 7.149 -26.257 1.00 91.44 296 LYS A CA 1
ATOM 2147 C C . LYS A 1 296 ? 16.614 6.438 -24.953 1.00 91.44 296 LYS A C 1
ATOM 2149 O O . LYS A 1 296 ? 17.412 5.503 -24.920 1.00 91.44 296 LYS A O 1
ATOM 2154 N N . ARG A 1 297 ? 15.896 6.822 -23.904 1.00 88.00 297 ARG A N 1
ATOM 2155 C CA . ARG A 1 297 ? 15.735 6.066 -22.662 1.00 88.00 297 ARG A CA 1
ATOM 2156 C C . ARG A 1 297 ? 14.281 5.622 -22.552 1.00 88.00 297 ARG A C 1
ATOM 2158 O O . ARG A 1 297 ? 13.378 6.44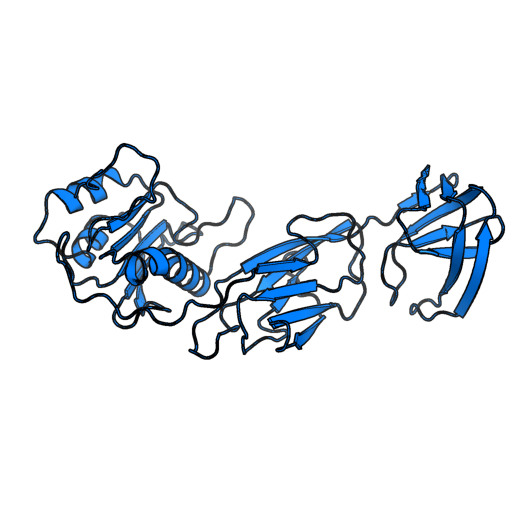3 -22.688 1.00 88.00 297 ARG A O 1
ATOM 2165 N N . SER A 1 298 ? 14.013 4.338 -22.348 1.00 83.88 298 SER A N 1
ATOM 2166 C CA . SER A 1 298 ? 12.640 3.825 -22.249 1.00 83.88 298 SER A CA 1
ATOM 2167 C C . SER A 1 298 ? 12.594 2.464 -21.563 1.00 83.88 298 SER A C 1
ATOM 2169 O O . SER A 1 298 ? 13.628 1.842 -21.341 1.00 83.88 298 SER A O 1
ATOM 2171 N N . ALA A 1 299 ? 11.401 1.975 -21.234 1.00 74.94 299 ALA A N 1
ATOM 2172 C CA . ALA A 1 299 ? 11.253 0.553 -20.951 1.00 74.94 299 ALA A CA 1
ATOM 2173 C C . ALA A 1 299 ? 11.140 -0.237 -22.252 1.00 74.94 299 ALA A C 1
ATOM 2175 O O . ALA A 1 299 ? 10.731 0.282 -23.291 1.00 74.94 299 ALA A O 1
ATOM 2176 N N . VAL A 1 300 ? 11.454 -1.520 -22.149 1.00 76.75 300 VAL A N 1
ATOM 2177 C CA . VAL A 1 300 ? 11.200 -2.503 -23.192 1.00 76.75 300 VAL A CA 1
ATOM 2178 C C . VAL A 1 300 ? 10.118 -3.448 -22.677 1.00 76.75 300 VAL A C 1
ATOM 2180 O O . VAL A 1 300 ? 10.187 -3.910 -21.536 1.00 76.75 300 VAL A O 1
ATOM 2183 N N . THR A 1 301 ? 9.111 -3.729 -23.506 1.00 68.75 301 THR A N 1
ATOM 2184 C CA . THR A 1 301 ? 8.031 -4.672 -23.184 1.00 68.75 301 THR A CA 1
ATOM 2185 C C . THR A 1 301 ? 8.601 -6.005 -22.703 1.00 68.75 301 THR A C 1
ATOM 2187 O O . THR A 1 301 ? 9.600 -6.469 -23.233 1.00 68.75 301 THR A O 1
ATOM 2190 N N . GLY A 1 302 ? 8.017 -6.609 -21.665 1.00 65.81 302 GLY A N 1
ATOM 2191 C CA . GLY A 1 302 ? 8.454 -7.916 -21.154 1.00 65.81 302 GLY A CA 1
ATOM 2192 C C . GLY A 1 302 ? 9.848 -7.953 -20.505 1.00 65.81 302 GLY A C 1
ATOM 2193 O O . GLY A 1 302 ? 10.277 -9.024 -20.083 1.00 65.81 302 GLY A O 1
ATOM 2194 N N . GLN A 1 303 ? 10.551 -6.820 -20.390 1.00 72.94 303 GLN A N 1
ATOM 2195 C CA . GLN A 1 303 ? 11.902 -6.746 -19.831 1.00 72.94 303 GLN A CA 1
ATOM 2196 C C . GLN A 1 303 ? 11.954 -5.864 -18.589 1.00 72.94 303 GLN A C 1
ATOM 2198 O O . GLN A 1 303 ? 11.379 -4.778 -18.544 1.00 72.94 303 GLN A O 1
ATOM 2203 N N . THR A 1 304 ? 12.713 -6.310 -17.587 1.00 64.25 304 THR A N 1
ATOM 2204 C CA . THR A 1 304 ? 12.889 -5.550 -16.343 1.00 64.25 304 THR A CA 1
ATOM 2205 C C . THR A 1 304 ? 13.933 -4.447 -16.472 1.00 64.25 304 THR A C 1
ATOM 2207 O O . THR A 1 304 ? 14.957 -4.607 -17.136 1.00 64.25 304 THR A O 1
ATOM 2210 N N . GLY A 1 305 ? 13.717 -3.345 -15.757 1.00 69.25 305 GLY A N 1
ATOM 2211 C CA . GLY A 1 305 ? 14.590 -2.166 -15.750 1.00 69.25 305 GLY A CA 1
ATOM 2212 C C . GLY A 1 305 ? 14.169 -1.064 -16.726 1.00 69.25 305 GLY A C 1
ATOM 2213 O O . GLY A 1 305 ? 13.145 -1.169 -17.402 1.00 69.25 305 GLY A O 1
ATOM 2214 N N . GLY A 1 306 ? 14.944 0.019 -16.736 1.00 77.19 306 GLY A N 1
ATOM 2215 C CA . GLY A 1 306 ? 14.992 0.990 -17.829 1.00 77.19 306 GLY A CA 1
ATOM 2216 C C . GLY A 1 306 ? 16.114 0.626 -18.801 1.00 77.19 306 GLY A C 1
ATOM 2217 O O . GLY A 1 306 ? 17.048 -0.097 -18.439 1.00 77.19 306 GLY A O 1
ATOM 2218 N N . TRP A 1 307 ? 15.995 1.078 -20.043 1.00 89.12 307 TRP A N 1
ATOM 2219 C CA . TRP A 1 307 ? 16.880 0.708 -21.138 1.00 89.12 307 TRP A CA 1
ATOM 2220 C C . TRP A 1 307 ? 17.247 1.929 -21.984 1.00 89.12 307 TRP A C 1
ATOM 2222 O O . TRP A 1 307 ? 16.403 2.780 -22.269 1.00 89.12 307 TRP A O 1
ATOM 2232 N N . TYR A 1 308 ? 18.496 1.983 -22.435 1.00 92.81 308 TYR A N 1
ATOM 2233 C CA . TYR A 1 308 ? 19.000 2.990 -23.366 1.00 92.81 308 TYR A CA 1
ATOM 2234 C C . TYR A 1 308 ? 19.173 2.399 -24.758 1.00 92.81 308 TYR A C 1
ATOM 2236 O O . TYR A 1 308 ? 19.804 1.354 -24.891 1.00 92.81 308 TYR A O 1
ATOM 2244 N N . TYR A 1 309 ? 18.661 3.063 -25.790 1.00 95.75 309 TYR A N 1
ATOM 2245 C CA . TYR A 1 309 ? 18.883 2.657 -27.176 1.00 95.75 309 TYR A CA 1
ATOM 2246 C C . TYR A 1 309 ? 20.152 3.310 -27.724 1.00 95.75 309 TYR A C 1
ATOM 2248 O O . TYR A 1 309 ? 20.191 4.521 -27.954 1.00 95.75 309 TYR A O 1
ATOM 2256 N N . VAL A 1 310 ? 21.190 2.501 -27.926 1.00 97.75 310 VAL A N 1
ATOM 2257 C CA . VAL A 1 310 ? 22.501 2.963 -28.386 1.00 97.75 310 VAL A CA 1
ATOM 2258 C C . VAL A 1 310 ? 22.505 3.091 -29.908 1.00 97.75 310 VAL A C 1
ATOM 2260 O O . VAL A 1 310 ? 22.129 2.162 -30.623 1.00 97.75 310 VAL A O 1
ATOM 2263 N N . THR A 1 311 ? 22.948 4.235 -30.425 1.00 97.31 311 THR A N 1
ATOM 2264 C CA . THR A 1 311 ? 22.895 4.542 -31.867 1.00 97.31 311 THR A CA 1
ATOM 2265 C C . THR A 1 311 ? 24.227 4.392 -32.592 1.00 97.31 311 THR A C 1
ATOM 2267 O O . THR A 1 311 ? 24.233 4.367 -33.818 1.00 97.31 311 THR A O 1
ATOM 2270 N N . SER A 1 312 ? 25.347 4.255 -31.877 1.00 96.19 312 SER A N 1
ATOM 2271 C CA . SER A 1 312 ? 26.671 4.065 -32.486 1.00 96.19 312 SER A CA 1
ATOM 2272 C C . SER A 1 312 ? 27.615 3.242 -31.596 1.00 96.19 312 SER A C 1
ATOM 2274 O O . SER A 1 312 ? 27.337 2.999 -30.422 1.00 96.19 312 SER A O 1
ATOM 2276 N N . GLY A 1 313 ? 28.737 2.796 -32.163 1.00 95.12 313 GLY A N 1
ATOM 2277 C CA . GLY A 1 313 ? 29.741 1.967 -31.497 1.00 95.12 313 GLY A CA 1
ATOM 2278 C C . GLY A 1 313 ? 29.377 0.481 -31.437 1.00 95.12 313 GLY A C 1
ATOM 2279 O O . GLY A 1 313 ? 28.548 -0.020 -32.198 1.00 95.12 313 GLY A O 1
ATOM 2280 N N . VAL A 1 314 ? 30.003 -0.251 -30.511 1.00 95.94 314 VAL A N 1
ATOM 2281 C CA . VAL A 1 314 ? 29.872 -1.720 -30.409 1.00 95.94 314 VAL A CA 1
ATOM 2282 C C . VAL A 1 314 ? 28.444 -2.194 -30.111 1.00 95.94 314 VAL A C 1
ATOM 2284 O O . VAL A 1 314 ? 28.098 -3.328 -30.432 1.00 95.94 314 VAL A O 1
ATOM 2287 N N . TRP A 1 315 ? 27.586 -1.331 -29.565 1.00 97.81 315 TRP A N 1
ATOM 2288 C CA . TRP A 1 315 ? 26.171 -1.622 -29.308 1.00 97.81 315 TRP A CA 1
ATOM 2289 C C . TRP A 1 315 ? 25.215 -0.826 -30.204 1.00 97.81 315 TRP A C 1
ATOM 2291 O O . TRP A 1 315 ? 24.042 -0.706 -29.870 1.00 97.81 315 TRP A O 1
ATOM 2301 N N . ALA A 1 316 ? 25.670 -0.306 -31.349 1.00 97.56 316 ALA A N 1
ATOM 2302 C CA . ALA A 1 316 ? 24.792 0.368 -32.306 1.00 97.56 316 ALA A CA 1
ATOM 2303 C C . ALA A 1 316 ? 23.577 -0.508 -32.673 1.00 97.56 316 ALA A C 1
ATOM 2305 O O . ALA A 1 316 ? 23.734 -1.647 -33.120 1.00 97.56 316 ALA A O 1
ATOM 2306 N N . GLY A 1 317 ? 22.368 0.014 -32.459 1.00 96.31 317 GLY A N 1
ATOM 2307 C CA . GLY A 1 317 ? 21.107 -0.694 -32.692 1.00 96.31 317 GLY A CA 1
ATOM 2308 C C . GLY A 1 317 ? 20.674 -1.643 -31.568 1.00 96.31 317 GLY A C 1
ATOM 2309 O O . GLY A 1 317 ? 19.697 -2.376 -31.737 1.00 96.31 317 GLY A O 1
ATOM 2310 N N . TYR A 1 318 ? 21.377 -1.653 -30.433 1.00 97.81 318 TYR A N 1
ATOM 2311 C CA . TYR A 1 318 ? 21.053 -2.464 -29.260 1.00 97.81 318 TYR A CA 1
ATOM 2312 C C . TYR A 1 318 ? 20.585 -1.591 -28.093 1.00 97.81 318 TYR A C 1
ATOM 2314 O O . TYR A 1 318 ? 21.019 -0.457 -27.894 1.00 97.81 318 TYR A O 1
ATOM 2322 N N . TRP A 1 319 ? 19.714 -2.173 -27.280 1.00 95.88 319 TRP A N 1
ATOM 2323 C CA . TRP A 1 319 ? 19.315 -1.647 -25.989 1.00 95.88 319 TRP A CA 1
ATOM 2324 C C . TRP A 1 319 ? 20.287 -2.099 -24.906 1.00 95.88 319 TRP A C 1
ATOM 2326 O O . TRP A 1 319 ? 20.637 -3.276 -24.818 1.00 95.88 319 TRP A O 1
ATOM 2336 N N . ILE A 1 320 ? 20.679 -1.179 -24.039 1.00 95.88 320 ILE A N 1
ATOM 2337 C CA . ILE A 1 320 ? 21.511 -1.444 -22.871 1.00 95.88 320 ILE A CA 1
ATOM 2338 C C . ILE A 1 320 ? 20.673 -1.236 -21.619 1.00 95.88 320 ILE A C 1
ATOM 2340 O O . ILE A 1 320 ? 20.019 -0.204 -21.473 1.00 95.88 320 ILE A O 1
ATOM 2344 N N . ARG A 1 321 ? 20.694 -2.214 -20.713 1.00 91.19 321 ARG A N 1
ATOM 2345 C CA . ARG A 1 321 ? 19.989 -2.112 -19.436 1.00 91.19 321 ARG A CA 1
ATOM 2346 C C . ARG A 1 321 ? 20.663 -1.070 -18.557 1.00 91.19 321 ARG A C 1
ATOM 2348 O O . ARG A 1 321 ? 21.885 -1.060 -18.444 1.00 91.19 321 ARG A O 1
ATOM 2355 N N . GLU A 1 322 ? 19.869 -0.250 -17.887 1.00 86.56 322 GLU A N 1
ATOM 2356 C CA . GLU A 1 322 ? 20.372 0.638 -16.845 1.00 86.56 322 GLU A CA 1
ATOM 2357 C C . GLU A 1 322 ? 21.110 -0.130 -15.746 1.00 86.56 322 GLU A C 1
ATOM 2359 O O . GLU A 1 322 ? 20.663 -1.182 -15.274 1.00 86.56 322 GLU A O 1
ATOM 2364 N N . ALA A 1 323 ? 22.241 0.431 -15.333 1.00 83.75 323 ALA A N 1
ATOM 2365 C CA . ALA A 1 323 ? 23.073 -0.071 -14.255 1.00 83.75 323 ALA A CA 1
ATOM 2366 C C . ALA A 1 323 ? 23.813 1.107 -13.597 1.00 83.75 323 ALA A C 1
ATOM 2368 O O . ALA A 1 323 ? 24.098 2.081 -14.291 1.00 83.75 323 ALA A O 1
ATOM 2369 N N . PRO A 1 324 ? 24.187 1.020 -12.306 1.00 80.94 324 PRO A N 1
ATOM 2370 C CA . PRO A 1 324 ? 24.926 2.087 -11.618 1.00 80.94 324 PRO A CA 1
ATOM 2371 C C . PRO A 1 324 ? 26.231 2.510 -12.314 1.00 80.94 324 PRO A C 1
ATOM 2373 O O . PRO A 1 324 ? 26.642 3.658 -12.214 1.00 80.94 324 PRO A O 1
ATOM 2376 N N . ALA A 1 325 ? 26.866 1.592 -13.050 1.00 87.94 325 ALA A N 1
ATOM 2377 C CA . ALA A 1 325 ? 28.094 1.836 -13.807 1.00 87.94 325 ALA A CA 1
ATOM 2378 C C . ALA A 1 325 ? 27.875 2.547 -15.164 1.00 87.94 325 ALA A C 1
ATOM 2380 O O . ALA A 1 325 ? 28.833 2.759 -15.911 1.00 87.94 325 ALA A O 1
ATOM 2381 N N . ILE A 1 326 ? 26.625 2.893 -15.494 1.00 90.81 326 ILE A N 1
ATOM 2382 C CA . ILE A 1 326 ? 26.226 3.554 -16.737 1.00 90.81 326 ILE A CA 1
ATOM 2383 C C . ILE A 1 326 ? 25.586 4.898 -16.394 1.00 90.81 326 ILE A C 1
ATOM 2385 O O . ILE A 1 326 ? 24.578 4.956 -15.691 1.00 90.81 326 ILE A O 1
ATOM 2389 N N . VAL A 1 327 ? 26.146 5.983 -16.924 1.00 88.94 327 VAL A N 1
ATOM 2390 C CA . VAL A 1 327 ? 25.742 7.355 -16.593 1.00 88.94 327 VAL A CA 1
ATOM 2391 C C . VAL A 1 327 ? 25.403 8.115 -17.867 1.00 88.94 327 VAL A C 1
ATOM 2393 O O . VAL A 1 327 ? 26.247 8.263 -18.747 1.00 88.94 327 VAL A O 1
ATOM 2396 N N . LEU A 1 328 ? 24.178 8.628 -17.961 1.00 89.00 328 LEU A N 1
ATOM 2397 C CA . LEU A 1 328 ? 23.774 9.520 -19.046 1.00 89.00 328 LEU A CA 1
ATOM 2398 C C . LEU A 1 328 ? 24.373 10.918 -18.822 1.00 89.00 328 LEU A C 1
ATOM 2400 O O . LEU A 1 328 ? 24.180 11.501 -17.756 1.00 89.00 328 LEU A O 1
ATOM 2404 N N . ARG A 1 329 ? 25.083 11.439 -19.823 1.00 84.75 329 ARG A N 1
ATOM 2405 C CA . ARG A 1 329 ? 25.684 12.776 -19.859 1.00 84.75 329 ARG A CA 1
ATOM 2406 C C . ARG A 1 329 ? 24.980 13.617 -20.920 1.00 84.75 329 ARG A C 1
ATOM 2408 O O . ARG A 1 329 ? 24.818 13.157 -22.074 1.00 84.75 329 ARG A O 1
#

Mean predicted aligned error: 13.29 Å

pLDDT: mean 84.4, std 13.76, range [36.44, 98.44]

Foldseek 3Di:
DDQPCPDPPDDDGQDDAQAEAEAELDQPQQWRDPPPDATDDNQQSLLRNLQVCLCCCAVRRHQKYKYANHGCVVLVVCLVPPQPAFQLRSQVVPQDPQWDKDKDARQFFHQKIKIWTDHPPDSYGGIMMIHHRRDGRPDRDDRRHGDDRKKEFPDWPPDFAAEAFWQWDWTKTFIPAAKPQWFCVFKFKDQVPHTFDWGWDADRVRNMITITGPKGHDAQGKMKIWGWQSITDPVSRGYNIDMGMYTHHHKDFDVVWWKKKAAFAKWKFFDADLQGHTPDIDIDTHRGIDIFTFGIWAHGIPDTAIWTQGCDDSRHRTITHDDPRIDID

Radius of gyration: 26.9 Å; Cα contacts (8 Å, |Δi|>4): 781; chains: 1; bounding box: 65×39×73 Å

Nearest PDB structures (foldseek):
  8ssi-assembly1_A  TM=7.519E-01  e=6.596E-02  Burkholderia pseudomallei
  2ca3-assembly1_A  TM=5.512E-01  e=2.980E-01  Ancylobacter novellus
  2ca4-assembly1_A  TM=5.218E-01  e=2.383E-01  Ancylobacter novellus
  2bpb-assembly1_A  TM=5.344E-01  e=2.980E-01  Ancylobacter novellus
  2c9x-assembly1_A  TM=5.357E-01  e=4.405E-01  Ancylobacter novellus